Protein 6MD5 (pdb70)

Radius of gyration: 24.53 Å; Cα contacts (8 Å, |Δi|>4): 676; chains: 1; bounding box: 50×77×46 Å

Organism: Danio rerio (NCBI:txid7955)

Solvent-accessible surface area: 15491 Å² total; per-residue (Å²): 64,94,12,78,9,106,4,90,49,20,161,85,37,140,53,17,99,39,86,32,132,140,49,134,99,78,142,36,49,16,1,72,83,33,57,40,0,32,0,99,0,42,4,48,17,122,181,64,132,144,158,37,74,11,74,8,4,68,0,17,0,0,0,22,0,5,4,39,110,104,78,80,68,73,46,86,38,19,53,64,76,89,109,25,29,153,89,30,76,11,46,119,98,104,63,38,89,5,113,14,122,136,2,120,3,54,52,12,5,2,48,23,62,24,5,52,0,21,0,2,0,47,0,3,0,34,70,204,149,78,59,64,80,98,79,58,49,2,1,2,31,103,76,33,123,92,105,120,95,109,98,72,45,115,3,96,11,32,51,166,119,28,5,66,0,21,0,49,3,25,21,37,80,0,31,12,128,17,42,0,56,6,80,5,72,76,98,50,66,155,65,183,66,155,90,14,22,0,28,0,8,30,44,4,47,0,24,144,37,154,52,84,52,76,71,82,94,71,34,8,139,61,139,87,68,65,1,97,5,127,0,60,65,64,110,11,35,14,25,18,133,82,13,51,171,60,6,9,0,63,0,20,0,15,0,12,0,57,196,80,130,91,53,49,53,0,44,2,16,42,106,44,177

InterPro domains:
  IPR014752 Arrestin-like, C-terminal domain superfamily [G3DSA:2.60.40.640] (1-156)
  IPR014752 Arrestin-like, C-terminal domain superfamily [G3DSA:2.60.40.640] (157-327)
  IPR028934 Vacuolar protein sorting protein 26 related [PF03643] (8-283)
  IPR028934 Vacuolar protein sorting protein 26 related [PTHR12233] (1-301)

CATH classification: 2.60.40.640 (+1 more: 2.60.40.640)

Structure (mmCIF, N/CA/C/O backbone):
data_6MD5
#
_entry.id   6MD5
#
_cell.length_a   39.850
_cell.length_b   75.480
_cell.length_c   100.120
_cell.angle_alpha   90.00
_cell.angle_beta   90.00
_cell.angle_gamma   90.00
#
_symmetry.space_group_name_H-M   'P 21 21 21'
#
loop_
_entity.id
_entity.type
_entity.pdbx_description
1 polymer 'Vacuolar protein sorting-associated protein 26A'
2 water water
#
loop_
_atom_site.group_PDB
_atom_site.id
_atom_site.type_symbol
_atom_site.label_atom_id
_atom_site.label_alt_id
_atom_site.label_comp_id
_atom_site.label_asym_id
_atom_site.label_entity_id
_atom_site.label_seq_id
_atom_site.pdbx_PDB_ins_code
_atom_site.Cartn_x
_atom_site.Cartn_y
_atom_site.Cartn_z
_atom_site.occupancy
_atom_site.B_iso_or_equiv
_atom_site.auth_seq_id
_atom_site.auth_comp_id
_atom_site.auth_asym_id
_atom_site.auth_atom_id
_atom_site.pdbx_PDB_model_num
ATOM 1 N N . CYS A 1 4 ? 11.894 121.001 21.293 1.00 43.20 12 CYS A N 1
ATOM 2 C CA . CYS A 1 4 ? 11.233 120.159 22.292 1.00 45.08 12 CYS A CA 1
ATOM 3 C C . CYS A 1 4 ? 11.917 118.788 22.432 1.00 43.15 12 CYS A C 1
ATOM 4 O O . CYS A 1 4 ? 12.646 118.347 21.542 1.00 42.14 12 CYS A O 1
ATOM 11 N N . GLU A 1 5 ? 11.693 118.129 23.570 1.00 33.62 13 GLU A N 1
ATOM 12 C CA . GLU A 1 5 ? 12.289 116.836 23.881 1.00 25.53 13 GLU A CA 1
ATOM 13 C C . GLU A 1 5 ? 11.166 115.814 23.979 1.00 22.92 13 GLU A C 1
ATOM 14 O O . GLU A 1 5 ? 10.131 116.092 24.594 1.00 26.88 13 GLU A O 1
ATOM 26 N N . ILE A 1 6 ? 11.341 114.650 23.353 1.00 19.77 14 ILE A N 1
ATOM 27 C CA . ILE A 1 6 ? 10.313 113.603 23.343 1.00 20.47 14 ILE A CA 1
ATOM 28 C C . ILE A 1 6 ? 10.874 112.352 23.992 1.00 23.79 14 ILE A C 1
ATOM 29 O O . ILE A 1 6 ? 11.889 111.814 23.531 1.00 25.23 14 ILE A O 1
ATOM 45 N N . ASP A 1 7 ? 10.205 111.872 25.042 1.00 16.45 15 ASP A N 1
ATOM 46 C CA . ASP A 1 7 ? 10.615 110.652 25.7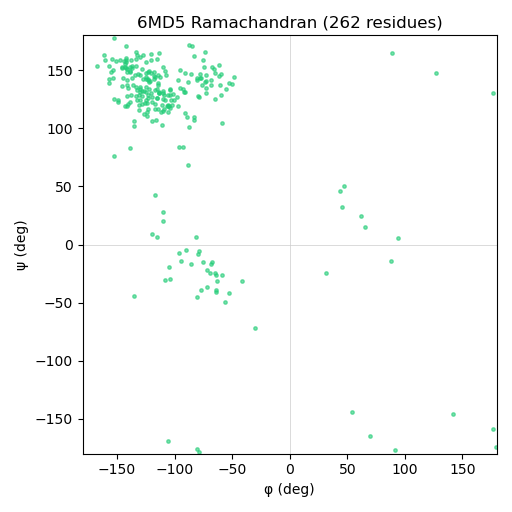32 1.00 16.06 15 ASP A CA 1
ATOM 47 C C . ASP A 1 7 ? 9.472 109.659 25.722 1.00 14.87 15 ASP A C 1
ATOM 48 O O . ASP A 1 7 ? 8.317 110.038 25.869 1.00 15.93 15 ASP A O 1
ATOM 57 N N . VAL A 1 8 ? 9.792 108.370 25.568 1.00 16.49 16 VAL A N 1
ATOM 58 C CA . VAL A 1 8 ? 8.794 107.304 25.553 1.00 13.59 16 VAL A CA 1
ATOM 59 C C . VAL A 1 8 ? 9.258 106.240 26.526 1.00 13.59 16 VAL A C 1
ATOM 60 O O . VAL A 1 8 ? 10.396 105.773 26.423 1.00 13.98 16 VAL A O 1
ATOM 73 N N . ILE A 1 9 ? 8.418 105.885 27.491 1.00 13.47 17 ILE A N 1
ATOM 74 C CA . ILE A 1 9 ? 8.791 104.887 28.493 1.00 13.82 17 ILE A CA 1
ATOM 75 C C . ILE A 1 9 ? 7.673 103.865 28.600 1.00 13.41 17 ILE A C 1
ATOM 76 O O . ILE A 1 9 ? 6.516 104.222 28.813 1.00 13.36 17 ILE A O 1
ATOM 92 N N . LEU A 1 10 ? 8.019 102.592 28.498 1.00 13.34 18 LEU A N 1
ATOM 93 C CA . LEU A 1 10 ? 7.027 101.538 28.680 1.00 13.75 18 LEU A CA 1
ATOM 94 C C . LEU A 1 10 ? 6.607 101.365 30.152 1.00 14.21 18 LEU A C 1
ATOM 95 O O . LEU A 1 10 ? 7.395 101.474 31.084 1.00 15.13 18 LEU A O 1
ATOM 111 N N . ASN A 1 11 ? 5.346 101.019 30.357 1.00 14.51 19 ASN A N 1
ATOM 112 C CA . ASN A 1 11 ? 4.847 100.870 31.714 1.00 15.83 19 ASN A CA 1
ATOM 113 C C . ASN A 1 11 ? 5.442 99.661 32.399 1.00 17.09 19 ASN A C 1
ATOM 114 O O . ASN A 1 11 ? 5.506 99.624 33.635 1.00 19.86 19 ASN A O 1
ATOM 125 N N . ASP A 1 12 ? 5.878 98.675 31.626 1.00 17.99 20 ASP A N 1
ATOM 126 C CA . ASP A 1 12 ? 6.467 97.467 32.184 1.00 20.41 20 ASP A CA 1
ATOM 127 C C . ASP A 1 12 ? 7.967 97.387 31.914 1.00 21.72 20 ASP A C 1
ATOM 128 O O . ASP A 1 12 ? 8.538 96.296 31.875 1.00 19.97 20 ASP A O 1
ATOM 137 N N . ALA A 1 13 ? 8.618 98.547 31.773 1.00 23.27 21 ALA A N 1
ATOM 138 C CA . ALA A 1 13 ? 10.060 98.588 31.540 1.00 24.73 21 ALA A CA 1
ATOM 139 C C . ALA A 1 13 ? 10.835 97.772 32.586 1.00 26.89 21 ALA A C 1
ATOM 140 O O . ALA A 1 13 ? 11.768 97.036 32.245 1.00 29.41 21 ALA A O 1
ATOM 147 N N . GLU A 1 14 ? 10.452 97.868 33.862 1.00 24.31 22 GLU A N 1
ATOM 148 C CA . GLU A 1 14 ? 11.206 97.185 34.912 1.00 23.04 22 GLU A CA 1
ATOM 149 C C . GLU A 1 14 ? 11.204 95.675 34.770 1.00 30.88 22 GLU A C 1
ATOM 150 O O . GLU A 1 14 ? 12.152 95.016 35.216 1.00 32.12 22 GLU A O 1
ATOM 162 N N . SER A 1 15 ? 10.129 95.105 34.234 1.00 24.81 23 SER A N 1
ATOM 163 C CA . SER A 1 15 ? 9.948 93.668 34.221 1.00 27.57 23 SER A CA 1
ATOM 164 C C . SER A 1 15 ? 10.181 93.035 32.853 1.00 24.02 23 SER A C 1
ATOM 165 O O . SER A 1 15 ? 10.415 91.825 32.775 1.00 27.60 23 SER A O 1
ATOM 173 N N . ARG A 1 16 ? 10.130 93.807 31.779 1.00 20.66 24 ARG A N 1
ATOM 174 C CA . ARG A 1 16 ? 10.196 93.252 30.436 1.00 19.09 24 ARG A CA 1
ATOM 175 C C . ARG A 1 16 ? 11.633 92.946 30.045 1.00 21.06 24 ARG A C 1
ATOM 176 O O . ARG A 1 16 ? 12.550 93.711 30.348 1.00 21.61 24 ARG A O 1
ATOM 197 N N . LYS A 1 17 ? 11.811 91.837 29.336 1.00 21.27 25 LYS A N 1
ATOM 198 C CA . LYS A 1 17 ? 13.140 91.433 28.902 1.00 26.07 25 LYS A CA 1
ATOM 199 C C . LYS A 1 17 ? 13.594 92.296 27.731 1.00 20.23 25 LYS A C 1
ATOM 200 O O . LYS A 1 17 ? 12.795 92.942 27.062 1.00 20.44 25 LYS A O 1
ATOM 219 N N . THR A 1 18 ? 14.906 92.339 27.524 1.00 22.31 26 THR A N 1
ATOM 220 C CA . THR A 1 18 ? 15.495 92.995 26.368 1.00 21.97 26 THR A CA 1
ATOM 221 C C . THR A 1 18 ? 16.166 91.960 25.470 1.00 27.24 26 THR A C 1
ATOM 222 O O . THR A 1 18 ? 16.412 90.808 25.853 1.00 28.83 26 THR A O 1
ATOM 233 N N . ALA A 1 19 ? 16.455 92.408 24.257 1.00 23.71 27 ALA A N 1
ATOM 234 C CA . ALA A 1 19 ? 17.218 91.672 23.275 1.00 22.70 27 ALA A CA 1
ATOM 235 C C . ALA A 1 19 ? 18.091 92.687 22.560 1.00 24.67 27 ALA A C 1
ATOM 236 O O . ALA A 1 19 ? 17.934 93.897 22.742 1.00 26.37 27 ALA A O 1
ATOM 243 N N . GLU A 1 20 ? 19.008 92.194 21.736 1.00 29.14 28 GLU A N 1
ATOM 244 C CA . GLU A 1 20 ? 19.955 93.039 21.023 1.00 36.64 28 GLU A CA 1
ATOM 245 C C . GLU A 1 20 ? 19.673 93.008 19.526 1.00 40.32 28 GLU A C 1
ATOM 246 O O . GLU A 1 20 ? 19.263 91.973 18.989 1.00 37.71 28 GLU A O 1
ATOM 258 N N . LEU A 1 21 ? 19.869 94.158 18.870 1.00 35.45 29 LEU A N 1
ATOM 259 C CA . LEU A 1 21 ? 19.748 94.288 17.418 1.00 41.55 29 LEU A CA 1
ATOM 260 C C . LEU A 1 21 ? 20.830 95.227 16.907 1.00 44.62 29 LEU A C 1
ATOM 261 O O . LEU A 1 21 ? 21.254 96.145 17.614 1.00 44.68 29 LEU A O 1
ATOM 277 N N . LYS A 1 22 ? 21.252 95.017 15.658 1.00 51.66 30 LYS A N 1
ATOM 278 C CA . LYS A 1 22 ? 22.320 95.821 15.074 1.00 52.89 30 LYS A CA 1
ATOM 279 C C . LYS A 1 22 ? 21.788 97.076 14.394 1.00 53.48 30 LYS A C 1
ATOM 280 O O . LYS A 1 22 ? 20.740 97.063 13.741 1.00 51.84 30 LYS A O 1
ATOM 299 N N . THR A 1 23 ? 22.516 98.170 14.572 1.00 44.49 31 THR A N 1
ATOM 300 C CA . THR A 1 23 ? 22.120 99.444 13.999 1.00 53.79 31 THR A CA 1
ATOM 301 C C . THR A 1 23 ? 22.493 99.478 12.518 1.00 58.35 31 THR A C 1
ATOM 302 O O . THR A 1 23 ? 23.016 98.510 11.955 1.00 53.86 31 THR A O 1
ATOM 313 N N . GLU A 1 24 ? 22.214 100.618 11.878 1.00 92.23 32 GLU A N 1
ATOM 314 C CA . GLU A 1 24 ? 22.671 100.842 10.508 1.00 96.99 32 GLU A CA 1
ATOM 315 C C . GLU A 1 24 ? 24.193 100.890 10.428 1.00 95.93 32 GLU A C 1
ATOM 316 O O . GLU A 1 24 ? 24.773 100.590 9.377 1.00 95.78 32 GLU A O 1
ATOM 328 N N . GLU A 1 25 ? 24.852 101.257 11.524 1.00 86.60 33 GLU A N 1
ATOM 329 C CA . GLU A 1 25 ? 26.300 101.400 11.568 1.00 85.89 33 GLU A CA 1
ATOM 330 C C . GLU A 1 25 ? 27.015 100.113 11.961 1.00 74.84 33 GLU A C 1
ATOM 331 O O . GLU A 1 25 ? 28.250 100.075 11.942 1.00 68.12 33 GLU A O 1
ATOM 343 N N . GLY A 1 26 ? 26.278 99.063 12.312 1.00 79.50 34 GLY A N 1
ATOM 344 C CA . GLY A 1 26 ? 26.879 97.826 12.756 1.00 78.21 34 GLY A CA 1
ATOM 345 C C . GLY A 1 26 ? 27.039 97.691 14.255 1.00 74.69 34 GLY A C 1
ATOM 346 O O . GLY A 1 26 ? 27.631 96.702 14.706 1.00 73.85 34 GLY A O 1
ATOM 350 N N . LYS A 1 27 ? 26.529 98.638 15.044 1.00 59.26 35 LYS A N 1
ATOM 351 C CA . LYS A 1 27 ? 26.633 98.533 16.492 1.00 58.79 35 LYS A CA 1
ATOM 352 C C . LYS A 1 27 ? 25.511 97.644 17.021 1.00 52.73 35 LYS A C 1
ATOM 353 O O . LYS A 1 27 ? 24.509 97.401 16.347 1.00 50.89 35 LYS A O 1
ATOM 372 N N . LEU A 1 28 ? 25.683 97.165 18.246 1.00 47.53 36 LEU A N 1
ATOM 373 C CA . LEU A 1 28 ? 24.670 96.356 18.905 1.00 50.05 36 LEU A CA 1
ATOM 374 C C . LEU A 1 28 ? 23.958 97.223 19.937 1.00 44.98 36 LEU A C 1
ATOM 375 O O . LEU A 1 28 ? 24.604 97.973 20.678 1.00 43.50 36 LEU A O 1
ATOM 391 N N . GLU A 1 29 ? 22.627 97.158 19.946 1.00 42.46 37 GLU A N 1
ATOM 392 C CA . GLU A 1 29 ? 21.810 97.933 20.866 1.00 44.02 37 GLU A CA 1
ATOM 393 C C . GLU A 1 29 ? 20.803 97.024 21.553 1.00 35.74 37 GLU A C 1
ATOM 394 O O . GLU A 1 29 ? 20.293 96.072 20.954 1.00 38.83 37 GLU A O 1
ATOM 406 N N . LYS A 1 30 ? 20.510 97.351 22.813 1.00 28.76 38 LYS A N 1
ATOM 407 C CA . LYS A 1 30 ? 19.484 96.674 23.599 1.00 31.48 38 LYS A CA 1
ATOM 408 C C . LYS A 1 30 ? 18.142 97.376 23.434 1.00 23.04 38 LYS A C 1
ATOM 409 O O . LYS A 1 30 ? 18.044 98.597 23.611 1.00 22.10 38 LYS A O 1
ATOM 428 N N . HIS A 1 31 ? 17.105 96.595 23.152 1.00 19.92 39 HIS A N 1
ATOM 429 C CA . HIS A 1 31 ? 15.748 97.110 23.080 1.00 17.17 39 HIS A CA 1
ATOM 430 C C . HIS A 1 31 ? 14.817 96.135 23.758 1.00 16.99 39 HIS A C 1
ATOM 431 O O . HIS A 1 31 ? 15.112 94.945 23.872 1.00 20.11 39 HIS A O 1
ATOM 445 N N . TYR A 1 32 ? 13.666 96.647 24.155 1.00 15.48 40 TYR A N 1
ATOM 446 C CA . TYR A 1 32 ? 12.681 95.806 24.812 1.00 15.87 40 TYR A CA 1
ATOM 447 C C . TYR A 1 32 ? 12.106 94.785 23.848 1.00 16.16 40 TYR A C 1
ATOM 448 O O . TYR A 1 32 ? 11.885 95.066 22.672 1.00 18.15 40 TYR A O 1
ATOM 466 N N . LEU A 1 33 ? 11.888 93.592 24.372 1.00 14.62 41 LEU A N 1
ATOM 467 C CA . LEU A 1 33 ? 11.518 92.412 23.605 1.00 17.19 41 LEU A CA 1
ATOM 468 C C . LEU A 1 33 ? 10.036 92.123 23.796 1.00 17.02 41 LEU A C 1
ATOM 469 O O . LEU A 1 33 ? 9.563 92.019 24.934 1.00 18.78 41 LEU A O 1
ATOM 485 N N . PHE A 1 34 ? 9.326 91.963 22.687 1.00 16.10 42 PHE A N 1
ATOM 486 C CA . PHE A 1 34 ? 7.904 91.674 22.657 1.00 13.94 42 PHE A CA 1
ATOM 487 C C . PHE A 1 34 ? 7.646 90.408 21.848 1.00 15.33 42 PHE A C 1
ATOM 488 O O . PHE A 1 34 ? 8.455 90.010 21.014 1.00 13.64 42 PHE A O 1
ATOM 505 N N . TYR A 1 35 ? 6.504 89.788 22.137 1.00 15.69 43 TYR A N 1
ATOM 506 C CA . TYR A 1 35 ? 5.968 88.675 21.373 1.00 16.66 43 TYR A CA 1
ATOM 507 C C . TYR A 1 35 ? 4.597 89.032 20.826 1.00 16.02 43 TYR A C 1
ATOM 508 O O . TYR A 1 35 ? 3.908 89.946 21.310 1.00 16.47 43 TYR A O 1
ATOM 526 N N . ASP A 1 36 ? 4.221 88.304 19.780 1.00 14.70 44 ASP A N 1
ATOM 527 C CA . ASP A 1 36 ? 2.893 88.435 19.206 1.00 16.14 44 ASP A CA 1
ATOM 528 C C . ASP A 1 36 ? 1.840 88.345 20.314 1.00 16.69 44 ASP A C 1
ATOM 529 O O . ASP A 1 36 ? 1.941 87.516 21.228 1.00 16.38 44 ASP A O 1
ATOM 538 N N . GLY A 1 37 ? 0.839 89.204 20.233 1.00 16.56 45 GLY A N 1
ATOM 539 C CA . GLY A 1 37 ? -0.250 89.214 21.198 1.00 17.63 45 GLY A CA 1
ATOM 540 C C . GLY A 1 37 ? -0.048 90.049 22.441 1.00 14.63 45 GLY A C 1
ATOM 541 O O . GLY A 1 37 ? -1.026 90.300 23.146 1.00 16.15 45 GLY A O 1
ATOM 545 N N . GLU A 1 38 ? 1.161 90.488 22.752 1.00 14.71 46 GLU A N 1
ATOM 546 C CA . GLU A 1 38 ? 1.363 91.288 23.955 1.00 15.56 46 GLU A CA 1
ATOM 547 C C . GLU A 1 38 ? 0.902 92.729 23.781 1.00 15.52 46 GLU A C 1
ATOM 548 O O . GLU A 1 38 ? 1.083 93.339 22.724 1.00 15.74 46 GLU A O 1
ATOM 560 N N . SER A 1 39 ? 0.334 93.281 24.853 1.00 15.82 47 SER A N 1
ATOM 561 C CA . SER A 1 39 ? -0.046 94.684 24.856 1.00 15.76 47 SER A CA 1
ATOM 562 C C . SER A 1 39 ? 1.191 95.562 24.987 1.00 17.73 47 SER A C 1
ATOM 563 O O . SER A 1 39 ? 2.202 95.159 25.570 1.00 17.87 47 SER A O 1
ATOM 571 N N . VAL A 1 40 ? 1.092 96.779 24.452 1.00 14.86 48 VAL A N 1
ATOM 572 C CA . VAL A 1 40 ? 2.189 97.754 24.437 1.00 13.15 48 VAL A CA 1
ATOM 573 C C . VAL A 1 40 ? 1.634 99.037 25.045 1.00 15.78 48 VAL A C 1
ATOM 574 O O . VAL A 1 40 ? 0.782 99.703 24.433 1.00 14.05 48 VAL A O 1
ATOM 587 N N . SER A 1 41 ? 2.119 99.403 26.226 1.00 13.33 49 SER A N 1
ATOM 588 C CA . SER A 1 41 ? 1.566 100.544 26.946 1.00 12.71 49 SER A CA 1
ATOM 589 C C . SER A 1 41 ? 2.681 101.314 27.634 1.00 15.75 49 SER A C 1
ATOM 590 O O . SER A 1 41 ? 3.728 100.758 27.992 1.00 14.77 49 SER A O 1
ATOM 598 N N . GLY A 1 42 ? 2.439 102.604 27.809 1.00 15.04 50 GLY A N 1
ATOM 599 C CA . GLY A 1 42 ? 3.437 103.449 28.423 1.00 16.74 50 GLY A CA 1
ATOM 600 C C . GLY A 1 42 ? 3.015 104.897 28.462 1.00 19.70 50 GLY A C 1
ATOM 601 O O . GLY A 1 42 ? 1.824 105.233 28.410 1.00 15.12 50 GLY A O 1
ATOM 605 N N . LYS A 1 43 ? 4.032 105.747 28.590 1.00 12.57 51 LYS A N 1
ATOM 606 C CA . LYS A 1 43 ? 3.876 107.191 28.659 1.00 14.25 51 LYS A CA 1
ATOM 607 C C . LYS A 1 43 ? 4.759 107.864 27.625 1.00 16.18 51 LYS A C 1
ATOM 608 O O . LYS A 1 43 ? 5.859 107.388 27.320 1.00 16.77 51 LYS A O 1
ATOM 627 N N . VAL A 1 44 ? 4.227 108.933 27.040 1.00 14.01 52 VAL A N 1
ATOM 628 C CA . VAL A 1 44 ? 4.971 109.849 26.184 1.00 12.75 52 VAL A CA 1
ATOM 629 C C . VAL A 1 44 ? 5.115 111.167 26.926 1.00 16.44 52 VAL A C 1
ATOM 630 O O . VAL A 1 44 ? 4.126 111.708 27.436 1.00 16.27 52 VAL A O 1
ATOM 643 N N . ASN A 1 45 ? 6.320 111.709 26.955 1.00 12.67 53 ASN A N 1
ATOM 644 C CA . ASN A 1 45 ? 6.504 113.043 27.499 1.00 14.16 53 ASN A CA 1
ATOM 645 C C . ASN A 1 45 ? 7.011 113.960 26.411 1.00 16.17 53 ASN A C 1
ATOM 646 O O . ASN A 1 45 ? 7.966 113.623 25.711 1.00 15.52 53 ASN A O 1
ATOM 657 N N . ILE A 1 46 ? 6.393 115.140 26.311 1.00 17.25 54 ILE A N 1
ATOM 658 C CA . ILE A 1 46 ? 6.809 116.173 25.379 1.00 17.22 54 ILE A CA 1
ATOM 659 C C . ILE A 1 46 ? 7.099 117.424 26.187 1.00 18.21 54 ILE A C 1
ATOM 660 O O . ILE A 1 46 ? 6.207 117.989 26.848 1.00 17.46 54 ILE A O 1
ATOM 676 N N . ASN A 1 47 ? 8.342 117.847 26.153 1.00 19.45 55 ASN A N 1
ATOM 677 C CA . ASN A 1 47 ? 8.749 119.046 26.860 1.00 24.15 55 ASN A CA 1
ATOM 678 C C . ASN A 1 47 ? 9.043 120.082 25.802 1.00 25.79 55 ASN A C 1
ATOM 679 O O . ASN A 1 47 ? 9.873 119.840 24.917 1.00 21.43 55 ASN A O 1
ATOM 690 N N . VAL A 1 48 ? 8.392 121.236 25.910 1.00 20.38 56 VAL A N 1
ATOM 691 C CA . VAL A 1 48 ? 8.551 122.293 24.935 1.00 23.97 56 VAL A CA 1
ATOM 692 C C . VAL A 1 48 ? 9.322 123.400 25.634 1.00 29.05 56 VAL A C 1
ATOM 693 O O . VAL A 1 48 ? 8.833 123.984 26.607 1.00 27.69 56 VAL A O 1
ATOM 706 N N . LYS A 1 49 ? 10.541 123.670 25.175 1.00 30.91 57 LYS A N 1
ATOM 707 C CA . LYS A 1 49 ? 11.309 124.758 25.764 1.00 45.55 57 LYS A CA 1
ATOM 708 C C . LYS A 1 49 ? 10.573 126.078 25.565 1.00 44.91 57 LYS A C 1
ATOM 709 O O . LYS A 1 49 ? 9.916 126.291 24.546 1.00 40.00 57 LYS A O 1
ATOM 728 N N . GLN A 1 50 ? 10.680 126.968 26.544 1.00 41.56 58 GLN A N 1
ATOM 729 C CA . GLN A 1 50 ? 10.039 128.268 26.429 1.00 45.70 58 GLN A CA 1
ATOM 730 C C . GLN A 1 50 ? 10.797 129.119 25.428 1.00 43.96 58 GLN A C 1
ATOM 731 O O . GLN A 1 50 ? 12.024 129.173 25.450 1.00 41.41 58 GLN A O 1
ATOM 745 N N . THR A 1 51 ? 10.074 129.779 24.540 1.00 57.83 59 THR A N 1
ATOM 746 C CA . THR A 1 51 ? 10.724 130.577 23.516 1.00 55.90 59 THR A CA 1
ATOM 747 C C . THR A 1 51 ? 10.041 131.931 23.425 1.00 47.97 59 THR A C 1
ATOM 748 O O . THR A 1 51 ? 8.905 132.119 23.869 1.00 40.16 59 THR A O 1
ATOM 759 N N . SER A 1 52 ? 10.766 132.893 22.864 1.00 54.97 60 SER A N 1
ATOM 760 C CA . SER A 1 52 ? 10.191 134.215 22.690 1.00 52.70 60 SER A CA 1
ATOM 761 C C . SER A 1 52 ? 9.057 134.201 21.680 1.00 49.28 60 SER A C 1
ATOM 762 O O . SER A 1 52 ? 8.279 135.157 21.625 1.00 52.74 60 SER A O 1
ATOM 770 N N . LYS A 1 53 ? 8.937 133.140 20.888 1.00 40.76 61 LYS A N 1
ATOM 771 C CA . LYS A 1 53 ? 7.955 133.084 19.822 1.00 44.08 61 LYS A CA 1
ATOM 772 C C . LYS A 1 53 ? 6.940 132.000 20.131 1.00 36.89 61 LYS A C 1
ATOM 773 O O . LYS A 1 53 ? 7.264 130.988 20.738 1.00 36.64 61 LYS A O 1
ATOM 792 N N . ARG A 1 54 ? 5.705 132.232 19.740 1.00 33.61 62 ARG A N 1
ATOM 793 C CA . ARG A 1 54 ? 4.683 131.220 19.898 1.00 27.86 62 ARG A CA 1
ATOM 794 C C . ARG A 1 54 ? 4.834 130.127 18.837 1.00 27.49 62 ARG A C 1
ATOM 795 O O . ARG A 1 54 ? 5.109 130.411 17.667 1.00 32.03 62 ARG A O 1
ATOM 816 N N . LEU A 1 55 ? 4.689 128.881 19.271 1.00 24.58 63 LEU A N 1
ATOM 817 C CA . LEU A 1 55 ? 4.843 127.697 18.428 1.00 23.94 63 LEU A CA 1
ATOM 818 C C . LEU A 1 55 ? 3.514 126.973 18.293 1.00 24.18 63 LEU A C 1
ATOM 819 O O . LEU A 1 55 ? 2.798 126.803 19.279 1.00 25.21 63 LEU A O 1
ATOM 835 N N . GLU A 1 56 ? 3.209 126.504 17.077 1.00 23.12 64 GLU A N 1
ATOM 836 C CA . GLU A 1 56 ? 1.954 125.827 16.779 1.00 21.74 64 GLU A CA 1
ATOM 837 C C . GLU A 1 56 ? 2.193 124.414 16.272 1.00 21.65 64 GLU A C 1
ATOM 838 O O . GLU A 1 56 ? 3.189 124.140 15.597 1.00 22.76 64 GLU A O 1
ATOM 850 N N . HIS A 1 57 ? 1.267 123.507 16.593 1.00 19.47 65 HIS A N 1
ATOM 851 C CA . HIS A 1 57 ? 1.226 122.201 15.955 1.00 18.42 65 HIS A CA 1
ATOM 852 C C . HIS A 1 57 ? -0.196 121.931 15.471 1.00 20.99 65 HIS A C 1
ATOM 853 O O . HIS A 1 57 ? -1.149 122.612 15.867 1.00 20.56 65 HIS A O 1
ATOM 867 N N . GLN A 1 58 ? -0.323 120.974 14.539 1.00 20.55 66 GLN A N 1
ATOM 868 C CA . GLN A 1 58 ? -1.621 120.563 14.024 1.00 21.19 66 GLN A CA 1
ATOM 869 C C . GLN A 1 58 ? -1.895 119.108 14.357 1.00 19.32 66 GLN A C 1
ATOM 870 O O . GLN A 1 58 ? -2.439 118.344 13.544 1.00 21.42 66 GLN A O 1
ATOM 884 N N . GLY A 1 59 ? -1.571 118.729 15.578 1.00 19.80 67 GLY A N 1
ATOM 885 C CA . GLY A 1 59 ? -1.871 117.398 16.066 1.00 23.72 67 GLY A CA 1
ATOM 886 C C . GLY A 1 59 ? -0.650 116.698 16.623 1.00 17.46 67 GLY A C 1
ATOM 887 O O . GLY A 1 59 ? 0.480 116.898 16.160 1.00 16.87 67 GLY A O 1
ATOM 891 N N . ILE A 1 60 ? -0.876 115.867 17.622 1.00 15.74 68 ILE A N 1
ATOM 892 C CA . ILE A 1 60 ? 0.115 114.954 18.179 1.00 14.62 68 ILE A CA 1
ATOM 893 C C . ILE A 1 60 ? -0.502 113.563 18.253 1.00 16.97 68 ILE A C 1
ATOM 894 O O . ILE A 1 60 ? -1.634 113.407 18.728 1.00 16.40 68 ILE A O 1
ATOM 910 N N . ARG A 1 61 ? 0.249 112.555 17.801 1.00 16.92 69 ARG A N 1
ATOM 911 C CA . ARG A 1 61 ? -0.190 111.160 17.855 1.00 15.18 69 ARG A CA 1
ATOM 912 C C . ARG A 1 61 ? 0.982 110.248 18.179 1.00 12.76 69 ARG A C 1
ATOM 913 O O . ARG A 1 61 ? 2.148 110.623 18.056 1.00 12.75 69 ARG A O 1
ATOM 934 N N . ILE A 1 62 ? 0.662 109.039 18.640 1.00 10.85 70 ILE A N 1
ATOM 935 C CA . ILE A 1 62 ? 1.639 107.963 18.711 1.00 11.10 70 ILE A CA 1
ATOM 936 C C . ILE A 1 62 ? 1.095 106.790 17.909 1.00 12.88 70 ILE A C 1
ATOM 937 O O . ILE A 1 62 ? -0.114 106.518 17.921 1.00 14.22 70 ILE A O 1
ATOM 953 N N . GLU A 1 63 ? 1.995 106.109 17.187 1.00 11.52 71 GLU A N 1
ATOM 954 C CA . GLU A 1 63 ? 1.646 104.940 16.404 1.00 12.14 71 GLU A CA 1
ATOM 955 C C . GLU A 1 63 ? 2.515 103.759 16.794 1.00 10.17 71 GLU A C 1
ATOM 956 O O . GLU A 1 63 ? 3.701 103.911 17.094 1.00 13.99 71 GLU A O 1
ATOM 968 N N . PHE A 1 64 ? 1.916 102.579 16.767 1.00 12.20 72 PHE A N 1
ATOM 969 C CA . PHE A 1 64 ? 2.659 101.318 16.793 1.00 10.35 72 PHE A CA 1
ATOM 970 C C . PHE A 1 64 ? 2.803 100.818 15.356 1.00 9.00 72 PHE A C 1
ATOM 971 O O . PHE A 1 64 ? 1.795 100.616 14.671 1.00 11.46 72 PHE A O 1
ATOM 988 N N . VAL A 1 65 ? 4.041 100.676 14.891 1.00 9.44 73 VAL A N 1
ATOM 989 C CA . VAL A 1 65 ? 4.338 100.395 13.497 1.00 10.26 73 VAL A CA 1
ATOM 990 C C . VAL A 1 65 ? 5.132 99.115 13.400 1.00 10.71 73 VAL A C 1
ATOM 991 O O . VAL A 1 65 ? 6.080 98.911 14.163 1.00 10.68 73 VAL A O 1
ATOM 1004 N N . GLY A 1 66 ? 4.728 98.247 12.475 1.00 11.85 74 GLY A N 1
ATOM 1005 C CA . GLY A 1 66 ? 5.544 97.124 12.054 1.00 11.90 74 GLY A CA 1
ATOM 1006 C C . GLY A 1 66 ? 5.673 97.221 10.550 1.00 11.78 74 GLY A C 1
ATOM 1007 O O . GLY A 1 66 ? 4.655 97.255 9.857 1.00 12.51 74 GLY A O 1
ATOM 1011 N N . GLN A 1 67 ? 6.906 97.303 10.055 1.00 12.07 75 GLN A N 1
ATOM 1012 C CA . GLN A 1 67 ? 7.109 97.501 8.624 1.00 14.08 75 GLN A CA 1
ATOM 1013 C C . GLN A 1 67 ? 8.371 96.806 8.141 1.00 11.67 75 GLN A C 1
ATOM 1014 O O . GLN A 1 67 ? 9.292 96.497 8.913 1.00 12.42 75 GLN A O 1
ATOM 1028 N N . ILE A 1 68 ? 8.382 96.569 6.835 1.00 13.04 76 ILE A N 1
ATOM 1029 C CA . ILE A 1 68 ? 9.499 95.984 6.107 1.00 12.54 76 ILE A CA 1
ATOM 1030 C C . ILE A 1 68 ? 10.054 97.091 5.232 1.00 12.00 76 ILE A C 1
ATOM 1031 O O . ILE A 1 68 ? 9.339 97.656 4.386 1.00 14.65 76 ILE A O 1
ATOM 1047 N N . GLU A 1 69 ? 11.329 97.413 5.443 1.00 12.55 77 GLU A N 1
ATOM 1048 C CA . GLU A 1 69 ? 12.025 98.422 4.670 1.00 15.30 77 GLU A CA 1
ATOM 1049 C C . GLU A 1 69 ? 12.936 97.719 3.678 1.00 15.49 77 GLU A C 1
ATOM 1050 O O . GLU A 1 69 ? 13.844 96.981 4.085 1.00 17.41 77 GLU A O 1
ATOM 1062 N N . LEU A 1 70 ? 12.692 97.923 2.390 1.00 15.19 78 LEU A N 1
ATOM 1063 C CA . LEU A 1 70 ? 13.439 97.219 1.356 1.00 19.58 78 LEU A CA 1
ATOM 1064 C C . LEU A 1 70 ? 14.470 98.133 0.701 1.00 25.96 78 LEU A C 1
ATOM 1065 O O . LEU A 1 70 ? 14.168 99.283 0.368 1.00 21.88 78 LEU A O 1
ATOM 1081 N N . PHE A 1 71 ? 15.696 97.607 0.571 1.00 29.62 79 PHE A N 1
ATOM 1082 C CA . PHE A 1 71 ? 16.804 98.111 -0.244 1.00 28.72 79 PHE A CA 1
ATOM 1083 C C . PHE A 1 71 ? 17.673 99.112 0.508 1.00 32.19 79 PHE A C 1
ATOM 1084 O O . PHE A 1 71 ? 17.310 99.586 1.590 1.00 27.68 79 PHE A O 1
ATOM 1101 N N . SER A 1 72 ? 18.868 99.385 -0.038 1.00 41.09 80 SER A N 1
ATOM 1102 C CA . SER A 1 72 ? 19.780 100.315 0.623 1.00 50.93 80 SER A CA 1
ATOM 1103 C C . SER A 1 72 ? 19.183 101.713 0.668 1.00 49.60 80 SER A C 1
ATOM 1104 O O . SER A 1 72 ? 19.313 102.424 1.673 1.00 43.79 80 SER A O 1
ATOM 1112 N N . ASP A 1 73 ? 18.513 102.118 -0.408 1.00 50.35 81 ASP A N 1
ATOM 1113 C CA . ASP A 1 73 ? 17.864 103.420 -0.470 1.00 46.46 81 ASP A CA 1
ATOM 1114 C C . ASP A 1 73 ? 16.504 103.434 0.209 1.00 40.87 81 ASP A C 1
ATOM 1115 O O . ASP A 1 73 ? 15.803 104.446 0.118 1.00 43.10 81 ASP A O 1
ATOM 1124 N N . LYS A 1 74 ? 16.111 102.355 0.877 1.00 41.87 82 LYS A N 1
ATOM 1125 C CA . LYS A 1 74 ? 14.799 102.291 1.512 1.00 44.62 82 LYS A CA 1
ATOM 1126 C C . LYS A 1 74 ? 13.732 102.849 0.577 1.00 37.32 82 LYS A C 1
ATOM 1127 O O . LYS A 1 74 ? 12.893 103.660 0.968 1.00 38.66 82 LYS A O 1
ATOM 1146 N N . SER A 1 75 ? 13.785 102.430 -0.682 1.00 29.99 83 SER A N 1
ATOM 1147 C CA . SER A 1 75 ? 12.855 102.939 -1.680 1.00 31.73 83 SER A CA 1
ATOM 1148 C C . SER A 1 75 ? 11.489 102.260 -1.611 1.00 27.17 83 SER A C 1
ATOM 1149 O O . SER A 1 75 ? 10.553 102.710 -2.276 1.00 27.09 83 SER A O 1
ATOM 1157 N N . ASN A 1 76 ? 11.341 101.213 -0.813 1.00 19.66 84 ASN A N 1
ATOM 1158 C CA . ASN A 1 76 ? 10.048 100.573 -0.655 1.00 17.44 84 ASN A CA 1
ATOM 1159 C C . ASN A 1 76 ? 9.833 100.243 0.815 1.00 16.98 84 ASN A C 1
ATOM 1160 O O . ASN A 1 76 ? 10.688 99.638 1.469 1.00 17.30 84 ASN A O 1
ATOM 1171 N N . THR A 1 77 ? 8.689 100.652 1.345 1.00 14.58 85 THR A N 1
ATOM 1172 C CA . THR A 1 77 ? 8.331 100.366 2.719 1.00 13.21 85 THR A CA 1
ATOM 1173 C C . THR A 1 77 ? 6.983 99.663 2.753 1.00 17.38 85 THR A C 1
ATOM 1174 O O . THR A 1 77 ? 6.033 100.118 2.115 1.00 17.71 85 THR A O 1
ATOM 1185 N N . HIS A 1 78 ? 6.905 98.563 3.489 1.00 14.84 86 HIS A N 1
ATOM 1186 C CA . HIS A 1 78 ? 5.686 97.759 3.559 1.00 14.07 86 HIS A CA 1
ATOM 1187 C C . HIS A 1 78 ? 5.241 97.746 5.012 1.00 10.63 86 HIS A C 1
ATOM 1188 O O . HIS A 1 78 ? 5.860 97.071 5.828 1.00 11.76 86 HIS A O 1
ATOM 1202 N N . GLU A 1 79 ? 4.177 98.492 5.331 1.00 12.19 87 GLU A N 1
ATOM 1203 C CA . GLU A 1 79 ? 3.666 98.565 6.695 1.00 10.23 87 GLU A CA 1
ATOM 1204 C C . GLU A 1 79 ? 2.610 97.466 6.853 1.00 18.07 87 GLU A C 1
ATOM 1205 O O . GLU A 1 79 ? 1.553 97.522 6.210 1.00 21.40 87 GLU A O 1
ATOM 1217 N N . PHE A 1 80 ? 2.900 96.463 7.690 1.00 12.87 88 PHE A N 1
ATOM 1218 C CA . PHE A 1 80 ? 1.978 95.346 7.890 1.00 13.48 88 PHE A CA 1
ATOM 1219 C C . PHE A 1 80 ? 1.170 95.445 9.184 1.00 13.95 88 PHE A C 1
ATOM 1220 O O . PHE A 1 80 ? 0.149 94.765 9.300 1.00 15.74 88 PHE A O 1
ATOM 1237 N N A VAL A 1 81 ? 1.591 96.266 10.141 0.54 11.21 89 VAL A N 1
ATOM 1238 N N B VAL A 1 81 ? 1.560 96.291 10.118 0.46 11.65 89 VAL A N 1
ATOM 1239 C CA A VAL A 1 81 ? 0.758 96.646 11.287 0.54 15.30 89 VAL A CA 1
ATOM 1240 C CA B VAL A 1 81 ? 0.695 96.639 11.241 0.46 15.16 89 VAL A CA 1
ATOM 1241 C C A VAL A 1 81 ? 0.900 98.145 11.482 0.54 12.66 89 VAL A C 1
ATOM 1242 C C B VAL A 1 81 ? 0.888 98.117 11.524 0.46 12.81 89 VAL A C 1
ATOM 1243 O O A VAL A 1 81 ? 2.003 98.691 11.378 0.54 12.78 89 VAL A O 1
ATOM 1244 O O B VAL A 1 81 ? 2.012 98.625 11.486 0.46 12.80 89 VAL A O 1
ATOM 1269 N N . ASN A 1 82 ? -0.221 98.814 11.744 1.00 15.74 90 ASN A N 1
ATOM 1270 C CA . ASN A 1 82 ? -0.187 100.221 12.115 1.00 15.97 90 ASN A CA 1
ATOM 1271 C C . ASN A 1 82 ? -1.386 100.498 12.993 1.00 16.22 90 ASN A C 1
ATOM 1272 O O . ASN A 1 82 ? -2.522 100.339 12.540 1.00 19.95 90 ASN A O 1
ATOM 1284 N N . LEU A 1 83 ? -1.125 100.907 14.222 1.00 11.65 91 LEU A N 1
ATOM 1285 C CA . LEU A 1 83 ? -2.141 101.295 15.193 1.00 12.42 91 LEU A CA 1
ATOM 1286 C C . LEU A 1 83 ? -1.874 102.736 15.614 1.00 15.22 91 LEU A C 1
ATOM 1287 O O . LEU A 1 83 ? -0.727 103.117 15.804 1.00 15.29 91 LEU A O 1
ATOM 1303 N N A VAL A 1 84 ? -2.936 103.537 15.752 0.58 16.91 92 VAL A N 1
ATOM 1304 N N B VAL A 1 84 ? -2.938 103.528 15.759 0.42 16.53 92 VAL A N 1
ATOM 1305 C CA A VAL A 1 84 ? -2.813 104.972 16.019 0.58 15.50 92 VAL A CA 1
ATOM 1306 C CA B VAL A 1 84 ? -2.828 104.966 16.002 0.42 16.27 92 VAL A CA 1
ATOM 1307 C C A VAL A 1 84 ? -3.590 105.325 17.273 0.58 19.44 92 VAL A C 1
ATOM 1308 C C B VAL A 1 84 ? -3.594 105.326 17.268 0.42 18.87 92 VAL A C 1
ATOM 1309 O O A VAL A 1 84 ? -4.743 104.906 17.447 0.58 19.16 92 VAL A O 1
ATOM 1310 O O B VAL A 1 84 ? -4.737 104.891 17.460 0.42 19.11 92 VAL A O 1
ATOM 1335 N N . LYS A 1 85 ? -2.967 106.131 18.125 1.00 16.11 93 LYS A N 1
ATOM 1336 C CA . LYS A 1 85 ? -3.650 106.842 19.197 1.00 18.60 93 LYS A CA 1
ATOM 1337 C C . LYS A 1 85 ? -3.378 108.330 19.031 1.00 17.23 93 LYS A C 1
ATOM 1338 O O . LYS A 1 85 ? -2.222 108.751 19.064 1.00 19.34 93 LYS A O 1
ATOM 1358 N N . GLU A 1 86 ? -4.429 109.117 18.808 1.00 18.31 94 GLU A N 1
ATOM 1359 C CA . GLU A 1 86 ? -4.299 110.569 18.822 1.00 20.61 94 GLU A CA 1
ATOM 1360 C C . GLU A 1 86 ? -4.113 111.063 20.254 1.00 21.49 94 GLU A C 1
ATOM 1361 O O . GLU A 1 86 ? -4.851 110.668 21.168 1.00 23.56 94 GLU A O 1
ATOM 1373 N N . LEU A 1 87 ? -3.105 111.904 20.459 1.00 18.41 95 LEU A N 1
ATOM 1374 C CA . LEU A 1 87 ? -2.769 112.374 21.793 1.00 16.10 95 LEU A CA 1
ATOM 1375 C C . LEU A 1 87 ? -3.217 113.805 22.042 1.00 17.68 95 LEU A C 1
ATOM 1376 O O . LEU A 1 87 ? -3.561 114.148 23.185 1.00 20.37 95 LEU A O 1
ATOM 1392 N N . ALA A 1 88 ? -3.269 114.628 21.006 1.00 19.05 96 ALA A N 1
ATOM 1393 C CA . ALA A 1 88 ? -3.669 116.020 21.177 1.00 21.85 96 ALA A CA 1
ATOM 1394 C C . ALA A 1 88 ? -4.189 116.582 19.862 1.00 21.92 96 ALA A C 1
ATOM 1395 O O . ALA A 1 88 ? -3.637 116.313 18.793 1.00 20.39 96 ALA A O 1
ATOM 1402 N N . LEU A 1 89 ? -5.253 117.357 19.953 1.00 22.70 97 LEU A N 1
ATOM 1403 C CA . LEU A 1 89 ? -5.745 118.090 18.815 1.00 25.67 97 LEU A CA 1
ATOM 1404 C C . LEU A 1 89 ? -4.826 119.275 18.501 1.00 22.63 97 LEU A C 1
ATOM 1405 O O . LEU A 1 89 ? -3.999 119.672 19.331 1.00 22.59 97 LEU A O 1
ATOM 1421 N N . PRO A 1 90 ? -4.978 119.861 17.313 1.00 21.53 98 PRO A N 1
ATOM 1422 C CA . PRO A 1 90 ? -4.174 121.026 16.938 1.00 23.90 98 PRO A CA 1
ATOM 1423 C C . PRO A 1 90 ? -4.251 122.114 17.992 1.00 26.31 98 PRO A C 1
ATOM 1424 O O . PRO A 1 90 ? -5.307 122.370 18.577 1.00 27.64 98 PRO A O 1
ATOM 1435 N N . GLY A 1 91 ? -3.107 122.730 18.257 1.00 22.09 99 GLY A N 1
ATOM 1436 C CA . GLY A 1 91 ? -3.059 123.781 19.246 1.00 24.69 99 GLY A CA 1
ATOM 1437 C C . GLY A 1 91 ? -1.653 124.310 19.384 1.00 24.03 99 GLY A C 1
ATOM 1438 O O . GLY A 1 91 ? -0.752 123.928 18.646 1.00 22.60 99 GLY A O 1
ATOM 1442 N N . GLU A 1 92 ? -1.481 125.199 20.361 1.00 21.93 100 GLU A N 1
ATOM 1443 C CA . GLU A 1 92 ? -0.165 125.729 20.680 1.00 21.17 100 GLU A CA 1
ATOM 1444 C C . GLU A 1 92 ? 0.726 124.653 21.280 1.00 19.85 100 GLU A C 1
ATOM 1445 O O . GLU A 1 92 ? 0.305 123.846 22.118 1.00 19.84 100 GLU A O 1
ATOM 1457 N N . LEU A 1 93 ? 1.969 124.632 20.831 1.00 19.64 101 LEU A N 1
ATOM 1458 C CA . LEU A 1 93 ? 2.953 123.683 21.308 1.00 18.64 101 LEU A CA 1
ATOM 1459 C C . LEU A 1 93 ? 3.631 124.339 22.506 1.00 19.28 101 LEU A C 1
ATOM 1460 O O . LEU A 1 93 ? 4.334 125.341 22.349 1.00 20.30 101 LEU A O 1
ATOM 1476 N N . THR A 1 94 ? 3.365 123.816 23.709 1.00 19.89 102 THR A N 1
ATOM 1477 C CA . THR A 1 94 ? 3.742 124.493 24.941 1.00 20.10 102 THR A CA 1
ATOM 1478 C C . THR A 1 94 ? 3.862 123.547 26.140 1.00 22.80 102 THR A C 1
ATOM 1479 O O . THR A 1 94 ? 3.218 122.499 26.197 1.00 21.70 102 THR A O 1
ATOM 1490 N N . GLN A 1 95 ? 4.697 123.956 27.098 1.00 25.30 103 GLN A N 1
ATOM 1491 C CA . GLN A 1 95 ? 4.780 123.358 28.433 1.00 22.65 103 GLN A CA 1
ATOM 1492 C C . GLN A 1 95 ? 5.370 121.954 28.423 1.00 27.59 103 GLN A C 1
ATOM 1493 O O . GLN A 1 95 ? 6.010 121.526 27.455 1.00 24.49 103 GLN A O 1
ATOM 1507 N N . ASN A 1 96 ? 5.193 121.244 29.526 1.00 25.24 104 ASN A N 1
ATOM 1508 C CA . ASN A 1 96 ? 5.746 119.913 29.703 1.00 26.74 104 ASN A CA 1
ATOM 1509 C C . ASN A 1 96 ? 4.586 118.985 30.023 1.00 29.16 104 ASN A C 1
ATOM 1510 O O . ASN A 1 96 ? 3.984 119.093 31.102 1.00 30.10 104 ASN A O 1
ATOM 1521 N N . ARG A 1 97 ? 4.258 118.102 29.080 1.00 21.88 105 ARG A N 1
ATOM 1522 C CA . ARG A 1 97 ? 3.046 117.297 29.145 1.00 25.43 105 ARG A CA 1
ATOM 1523 C C . ARG A 1 97 ? 3.379 115.839 28.917 1.00 15.55 105 ARG A C 1
ATOM 1524 O O . ARG A 1 97 ? 4.151 115.512 28.020 1.00 17.87 105 ARG A O 1
ATOM 1545 N N . SER A 1 98 ? 2.798 114.985 29.739 1.00 22.64 106 SER A N 1
ATOM 1546 C CA . SER A 1 98 ? 2.878 113.554 29.560 1.00 25.33 106 SER A CA 1
ATOM 1547 C C . SER A 1 98 ? 1.517 113.026 29.102 1.00 25.21 106 SER A C 1
ATOM 1548 O O . SER A 1 98 ? 0.461 113.596 29.413 1.00 24.31 106 SER A O 1
ATOM 1556 N N . TYR A 1 99 ? 1.557 111.952 28.329 1.00 16.83 107 TYR A N 1
ATOM 1557 C CA . TYR A 1 99 ? 0.384 111.315 27.764 1.00 20.09 107 TYR A CA 1
ATOM 1558 C C . TYR A 1 99 ? 0.501 109.818 27.980 1.00 22.45 107 TYR A C 1
ATOM 1559 O O . TYR A 1 99 ? 1.575 109.244 27.779 1.00 20.76 107 TYR A O 1
ATOM 1577 N N . ASP A 1 100 ? -0.593 109.194 28.398 1.00 19.90 108 ASP A N 1
ATOM 1578 C CA . ASP A 1 100 ? -0.662 107.749 28.486 1.00 16.94 108 ASP A CA 1
ATOM 1579 C C . ASP A 1 100 ? -1.068 107.189 27.141 1.00 20.76 108 ASP A C 1
ATOM 1580 O O . ASP A 1 100 ? -1.832 107.814 26.405 1.00 20.89 108 ASP A O 1
ATOM 1589 N N . PHE A 1 101 ? -0.548 106.002 26.816 1.00 16.18 109 PHE A N 1
ATOM 1590 C CA . PHE A 1 101 ? -0.997 105.272 25.640 1.00 16.14 109 PHE A CA 1
ATOM 1591 C C . PHE A 1 101 ? -1.053 103.788 25.971 1.00 17.15 109 PHE A C 1
ATOM 1592 O O . PHE A 1 101 ? -0.306 103.296 26.819 1.00 15.44 109 PHE A O 1
ATOM 1609 N N . GLU A 1 102 ? -1.992 103.081 25.336 1.00 16.74 110 GLU A N 1
ATOM 1610 C CA . GLU A 1 102 ? -2.069 101.631 25.470 1.00 18.98 110 GLU A CA 1
ATOM 1611 C C . GLU A 1 102 ? -2.612 101.053 24.177 1.00 16.02 110 GLU A C 1
ATOM 1612 O O . GLU A 1 102 ? -3.691 101.448 23.728 1.00 23.89 110 GLU A O 1
ATOM 1624 N N . PHE A 1 103 ? -1.863 100.132 23.595 1.00 15.15 111 PHE A N 1
ATOM 1625 C CA . PHE A 1 103 ? -2.297 99.339 22.455 1.00 16.58 111 PHE A CA 1
ATOM 1626 C C . PHE A 1 103 ? -2.509 97.910 22.974 1.00 16.15 111 PHE A C 1
ATOM 1627 O O . PHE A 1 103 ? -1.551 97.237 23.370 1.00 15.53 111 PHE A O 1
ATOM 1644 N N A MET A 1 104 ? -3.750 97.456 22.959 0.54 20.35 112 MET A N 1
ATOM 1645 N N B MET A 1 104 ? -3.764 97.467 22.986 0.46 20.20 112 MET A N 1
ATOM 1646 C CA A MET A 1 104 ? -4.108 96.204 23.612 0.54 21.28 112 MET A CA 1
ATOM 1647 C CA B MET A 1 104 ? -4.128 96.194 23.602 0.46 21.04 112 MET A CA 1
ATOM 1648 C C A MET A 1 104 ? -3.880 95.014 22.688 0.54 17.05 112 MET A C 1
ATOM 1649 C C B MET A 1 104 ? -3.831 95.029 22.666 0.46 16.95 112 MET A C 1
ATOM 1650 O O A MET A 1 104 ? -4.319 95.019 21.536 0.54 16.60 112 MET A O 1
ATOM 1651 O O B MET A 1 104 ? -4.173 95.066 21.481 0.46 16.03 112 MET A O 1
ATOM 1678 N N . GLN A 1 105 ? -3.207 93.987 23.217 1.00 15.64 113 GLN A N 1
ATOM 1679 C CA . GLN A 1 105 ? -3.025 92.676 22.565 1.00 15.84 113 GLN A CA 1
ATOM 1680 C C . GLN A 1 105 ? -2.622 92.800 21.093 1.00 17.30 113 GLN A C 1
ATOM 1681 O O . GLN A 1 105 ? -3.326 92.378 20.178 1.00 22.01 113 GLN A O 1
ATOM 1696 N N . VAL A 1 106 ? -1.440 93.363 20.890 1.00 14.69 114 VAL A N 1
ATOM 1697 C CA . VAL A 1 106 ? -1.030 93.811 19.569 1.00 12.27 114 VAL A CA 1
ATOM 1698 C C . VAL A 1 106 ? -0.563 92.637 18.735 1.00 14.08 114 VAL A C 1
ATOM 1699 O O . VAL A 1 106 ? 0.335 91.889 19.137 1.00 12.49 114 VAL A O 1
ATOM 1712 N N . GLU A 1 107 ? -1.149 92.508 17.545 1.00 16.67 115 GLU A N 1
ATOM 1713 C CA . GLU A 1 107 ? -0.675 91.564 16.531 1.00 21.06 115 GLU A CA 1
ATOM 1714 C C . GLU A 1 107 ? 0.717 91.923 16.034 1.00 18.08 115 GLU A C 1
ATOM 1715 O O . GLU A 1 107 ? 0.948 93.042 15.553 1.00 19.01 115 GLU A O 1
ATOM 1727 N N . LYS A 1 108 ? 1.641 90.950 16.122 1.00 13.32 116 LYS A N 1
ATOM 1728 C CA . LYS A 1 108 ? 3.029 91.104 15.667 1.00 12.23 116 LYS A CA 1
ATOM 1729 C C . LYS A 1 108 ? 3.414 89.806 14.962 1.00 11.29 116 LYS A C 1
ATOM 1730 O O . LYS A 1 108 ? 4.030 88.912 15.547 1.00 14.23 116 LYS A O 1
ATOM 1749 N N . PRO A 1 109 ? 3.056 89.674 13.680 1.00 13.59 117 PRO A N 1
ATOM 1750 C CA . PRO A 1 109 ? 3.121 88.340 13.037 1.00 15.30 117 PRO A CA 1
ATOM 1751 C C . PRO A 1 109 ? 4.506 87.853 12.674 1.00 15.18 117 PRO A C 1
ATOM 1752 O O . PRO A 1 109 ? 4.665 86.645 12.410 1.00 17.82 117 PRO A O 1
ATOM 1763 N N . TYR A 1 110 ? 5.518 88.726 12.655 1.00 13.14 118 TYR A N 1
ATOM 1764 C CA . TYR A 1 110 ? 6.828 88.397 12.117 1.00 14.77 118 TYR A CA 1
ATOM 1765 C C . TYR A 1 110 ? 7.917 88.808 13.092 1.00 14.91 118 TYR A C 1
ATOM 1766 O O . TYR A 1 110 ? 7.802 89.829 13.766 1.00 15.27 118 TYR A O 1
ATOM 1784 N N . GLU A 1 111 ? 8.990 88.033 13.119 1.00 12.90 119 GLU A N 1
ATOM 1785 C CA . GLU A 1 111 ? 10.157 88.376 13.908 1.00 15.50 119 GLU A CA 1
ATOM 1786 C C . GLU A 1 111 ? 10.940 89.517 13.260 1.00 13.87 119 GLU A C 1
ATOM 1787 O O . GLU A 1 111 ? 11.087 89.582 12.040 1.00 13.50 119 GLU A O 1
ATOM 1799 N N . SER A 1 112 ? 11.425 90.420 14.099 1.00 13.35 120 SER A N 1
ATOM 1800 C CA . SER A 1 112 ? 12.389 91.452 13.722 1.00 12.82 120 SER A CA 1
ATOM 1801 C C . SER A 1 112 ? 13.562 90.874 12.933 1.00 15.85 120 SER A C 1
ATOM 1802 O O . SER A 1 112 ? 14.043 89.763 13.198 1.00 13.41 120 SER A O 1
ATOM 1810 N N . TYR A 1 113 ? 14.055 91.650 11.972 1.00 14.54 121 TYR A N 1
ATOM 1811 C CA . TYR A 1 113 ? 15.207 91.228 11.185 1.00 13.96 121 TYR A CA 1
ATOM 1812 C C . TYR A 1 113 ? 15.964 92.447 10.681 1.00 12.18 121 TYR A C 1
ATOM 1813 O O . TYR A 1 113 ? 15.362 93.305 10.034 1.00 17.10 121 TYR A O 1
ATOM 1831 N N . VAL A 1 114 ? 17.260 92.517 10.970 1.00 11.55 122 VAL A N 1
ATOM 1832 C CA . VAL A 1 114 ? 18.146 93.553 10.441 1.00 12.39 122 VAL A CA 1
ATOM 1833 C C . VAL A 1 114 ? 19.089 92.867 9.471 1.00 15.58 122 VAL A C 1
ATOM 1834 O O . VAL A 1 114 ? 20.060 92.191 9.865 1.00 14.44 122 VAL A O 1
ATOM 1847 N N . GLY A 1 115 ? 18.802 93.046 8.178 1.00 15.05 123 GLY A N 1
ATOM 1848 C CA . GLY A 1 115 ? 19.559 92.428 7.125 1.00 15.58 123 GLY A CA 1
ATOM 1849 C C . GLY A 1 115 ? 20.478 93.366 6.364 1.00 19.83 123 GLY A C 1
ATOM 1850 O O . GLY A 1 115 ? 20.705 94.524 6.728 1.00 21.01 123 GLY A O 1
ATOM 1854 N N . ALA A 1 116 ? 20.994 92.847 5.261 1.00 18.70 124 ALA A N 1
ATOM 1855 C CA . ALA A 1 116 ? 21.902 93.617 4.435 1.00 19.96 124 ALA A CA 1
ATOM 1856 C C . ALA A 1 116 ? 21.128 94.568 3.542 1.00 22.84 124 ALA A C 1
ATOM 1857 O O . ALA A 1 116 ? 21.482 95.746 3.423 1.00 24.11 124 ALA A O 1
ATOM 1864 N N . ASN A 1 117 ? 20.057 94.071 2.925 1.00 18.72 125 ASN A N 1
ATOM 1865 C CA . ASN A 1 117 ? 19.242 94.849 1.996 1.00 18.74 125 ASN A CA 1
ATOM 1866 C C . ASN A 1 117 ? 17.793 94.989 2.441 1.00 19.40 125 ASN A C 1
ATOM 1867 O O . ASN A 1 117 ? 16.964 95.486 1.666 1.00 21.88 125 ASN A O 1
ATOM 1878 N N . VAL A 1 118 ? 17.459 94.584 3.666 1.00 15.69 126 VAL A N 1
ATOM 1879 C CA . VAL A 1 118 ? 16.099 94.664 4.156 1.00 14.26 126 VAL A CA 1
ATOM 1880 C C . VAL A 1 118 ? 16.155 94.739 5.664 1.00 15.97 126 VAL A C 1
ATOM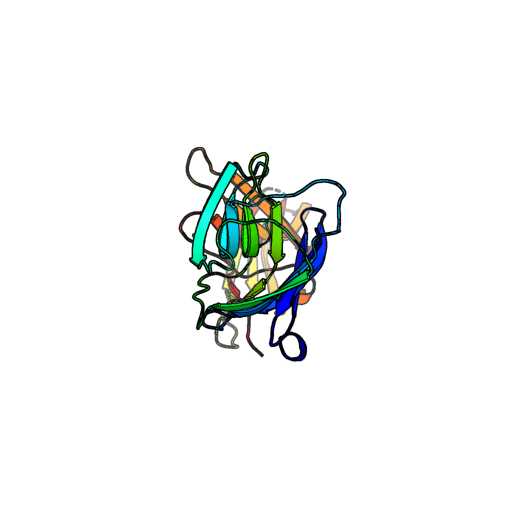 1881 O O . VAL A 1 118 ? 17.087 94.220 6.295 1.00 16.40 126 VAL A O 1
ATOM 1894 N N . ARG A 1 119 ? 15.186 95.431 6.236 1.00 16.43 127 ARG A N 1
ATOM 1895 C CA . ARG A 1 119 ? 14.979 95.318 7.663 1.00 15.84 127 ARG A CA 1
ATOM 1896 C C . ARG A 1 119 ? 13.495 95.301 7.975 1.00 16.11 127 ARG A C 1
ATOM 1897 O O . ARG A 1 119 ? 12.696 96.068 7.411 1.00 15.74 127 ARG A O 1
ATOM 1918 N N . LEU A 1 120 ? 13.133 94.371 8.841 1.00 11.29 128 LEU A N 1
ATOM 1919 C CA . LEU A 1 120 ? 11.789 94.272 9.365 1.00 12.06 128 LEU A CA 1
ATOM 1920 C C . LEU A 1 120 ? 11.886 94.780 10.795 1.00 14.25 128 LEU A C 1
ATOM 1921 O O . LEU A 1 120 ? 12.676 94.257 11.589 1.00 13.79 128 LEU A O 1
ATOM 1937 N N . ARG A 1 121 ? 11.151 95.848 11.096 1.00 12.69 129 ARG A N 1
ATOM 1938 C CA . ARG A 1 121 ? 11.265 96.456 12.412 1.00 12.84 129 ARG A CA 1
ATOM 1939 C C . ARG A 1 121 ? 9.905 96.861 12.947 1.00 12.40 129 ARG A C 1
ATOM 1940 O O . ARG A 1 121 ? 8.971 97.172 12.203 1.00 11.44 129 ARG A O 1
ATOM 1961 N N . TYR A 1 122 ? 9.829 96.873 14.270 1.00 10.32 130 TYR A N 1
ATOM 1962 C CA . TYR A 1 122 ? 8.711 97.417 15.002 1.00 9.87 130 TYR A CA 1
ATOM 1963 C C . TYR A 1 122 ? 9.187 98.593 15.847 1.00 11.01 130 TYR A C 1
ATOM 1964 O O . TYR A 1 122 ? 10.310 98.588 16.364 1.00 12.31 130 TYR A O 1
ATOM 1982 N N . PHE A 1 123 ? 8.331 99.603 15.972 1.00 10.41 131 PHE A N 1
ATOM 1983 C CA . PHE A 1 123 ? 8.679 100.769 16.754 1.00 9.46 131 PHE A CA 1
ATOM 1984 C C . PHE A 1 123 ? 7.416 101.518 17.130 1.00 9.90 131 PHE A C 1
ATOM 1985 O O . PHE A 1 123 ? 6.365 101.408 16.480 1.00 10.96 131 PHE A O 1
ATOM 2002 N N . LEU A 1 124 ? 7.554 102.311 18.186 1.00 9.71 132 LEU A N 1
ATOM 2003 C CA . LEU A 1 124 ? 6.585 103.337 18.518 1.00 9.31 132 LEU A CA 1
ATOM 2004 C C . LEU A 1 124 ? 7.045 104.644 17.876 1.00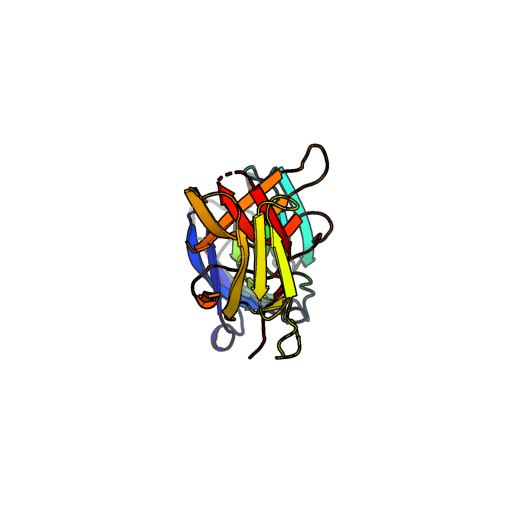 11.19 132 LEU A C 1
ATOM 2005 O O . LEU A 1 124 ? 8.241 104.971 17.888 1.00 12.55 132 LEU A O 1
ATOM 2021 N N . LYS A 1 125 ? 6.116 105.342 17.237 1.00 11.58 133 LYS A N 1
ATOM 2022 C CA . LYS A 1 125 ? 6.438 106.580 16.535 1.00 11.30 133 LYS A CA 1
ATOM 2023 C C . LYS A 1 125 ? 5.563 107.699 17.084 1.00 12.95 133 LYS A C 1
ATOM 2024 O O . LYS A 1 125 ? 4.332 107.625 16.992 1.00 14.30 133 LYS A O 1
ATOM 2043 N N . VAL A 1 126 ? 6.202 108.757 17.606 1.00 12.24 134 VAL A N 1
ATOM 2044 C CA . VAL A 1 126 ? 5.499 109.957 18.048 1.00 13.36 134 VAL A CA 1
ATOM 2045 C C . VAL A 1 126 ? 5.672 110.996 16.958 1.00 13.34 134 VAL A C 1
ATOM 2046 O O . VAL A 1 126 ? 6.804 111.258 16.539 1.00 12.57 134 VAL A O 1
ATOM 2059 N N . THR A 1 127 ? 4.561 111.601 16.528 1.00 12.36 135 THR A N 1
ATOM 2060 C CA . THR A 1 127 ? 4.555 112.652 15.519 1.00 13.50 135 THR A CA 1
ATOM 2061 C C . THR A 1 127 ? 3.887 113.884 16.089 1.00 13.28 135 THR A C 1
ATOM 2062 O O . THR A 1 127 ? 2.756 113.795 16.580 1.00 14.11 135 THR A O 1
ATOM 2073 N N . ILE A 1 128 ? 4.592 115.013 16.013 1.00 15.10 136 ILE A N 1
ATOM 2074 C CA . ILE A 1 128 ? 4.037 116.349 16.230 1.00 14.50 136 ILE A CA 1
ATOM 2075 C C . ILE A 1 128 ? 3.931 116.966 14.847 1.00 14.58 136 ILE A C 1
ATOM 2076 O O . ILE A 1 128 ? 4.944 117.184 14.183 1.00 14.37 136 ILE A O 1
ATOM 2092 N N . VAL A 1 129 ? 2.708 117.206 14.403 1.00 17.23 137 VAL A N 1
ATOM 2093 C CA . VAL A 1 129 ? 2.459 117.706 13.056 1.00 19.51 137 VAL A CA 1
ATOM 2094 C C . VAL A 1 129 ? 2.707 119.214 13.032 1.00 18.68 137 VAL A C 1
ATOM 2095 O O . VAL A 1 129 ? 2.196 119.942 13.884 1.00 17.49 137 VAL A O 1
ATOM 2108 N N . ARG A 1 130 ? 3.536 119.687 12.096 1.00 17.55 138 ARG A N 1
ATOM 2109 C CA . ARG A 1 130 ? 3.888 121.100 12.045 1.00 22.14 138 ARG A CA 1
ATOM 2110 C C . ARG A 1 130 ? 4.007 121.576 10.603 1.00 20.38 138 ARG A C 1
ATOM 2111 O O . ARG A 1 130 ? 4.309 120.807 9.683 1.00 22.82 138 ARG A O 1
ATOM 2132 N N . ARG A 1 131 ? 3.817 122.878 10.451 1.00 22.29 139 ARG A N 1
ATOM 2133 C CA . ARG A 1 131 ? 3.652 123.490 9.128 1.00 27.08 139 ARG A CA 1
ATOM 2134 C C . ARG A 1 131 ? 4.820 123.186 8.192 1.00 29.18 139 ARG A C 1
ATOM 2135 O O . ARG A 1 131 ? 4.612 122.814 7.027 1.00 30.18 139 ARG A O 1
ATOM 2156 N N . LEU A 1 132 ? 6.056 123.391 8.653 1.00 26.15 140 LEU A N 1
ATOM 2157 C CA . LEU A 1 132 ? 7.216 123.289 7.769 1.00 27.95 140 LEU A CA 1
ATOM 2158 C C . LEU A 1 132 ? 7.876 121.917 7.778 1.00 31.09 140 LEU A C 1
ATOM 2159 O O . LEU A 1 132 ? 8.712 121.634 6.908 1.00 28.88 140 LEU A O 1
ATOM 2175 N N . SER A 1 133 ? 7.542 121.067 8.749 1.00 25.14 141 SER A N 1
ATOM 2176 C CA . SER A 1 133 ? 8.090 119.725 8.864 1.00 20.74 141 SER A CA 1
ATOM 2177 C C . SER A 1 133 ? 7.530 119.107 10.134 1.00 18.96 141 SER A C 1
ATOM 2178 O O . SER A 1 133 ? 7.580 119.749 11.186 1.00 22.76 141 SER A O 1
ATOM 2186 N N . ASP A 1 134 ? 6.997 117.901 10.068 1.00 17.99 142 ASP A N 1
ATOM 2187 C CA . ASP A 1 134 ? 6.606 117.228 11.303 1.00 22.69 142 ASP A CA 1
ATOM 2188 C C . ASP A 1 134 ? 7.836 116.912 12.149 1.00 21.99 142 ASP A C 1
ATOM 2189 O O . ASP A 1 134 ? 8.938 116.731 11.632 1.00 24.32 142 ASP A O 1
ATOM 2198 N N . LEU A 1 135 ? 7.648 116.868 13.471 1.00 15.76 143 LEU A N 1
ATOM 2199 C CA . LEU A 1 135 ? 8.671 116.368 14.391 1.00 18.02 143 LEU A CA 1
ATOM 2200 C C . LEU A 1 135 ? 8.352 114.914 14.725 1.00 18.38 143 LEU A C 1
ATOM 2201 O O . LEU A 1 135 ? 7.231 114.610 15.126 1.00 16.74 143 LEU A O 1
ATOM 2217 N N . VAL A 1 136 ? 9.324 114.017 14.549 1.00 18.59 144 VAL A N 1
ATOM 2218 C CA . VAL A 1 136 ? 9.067 112.576 14.632 1.00 15.94 144 VAL A CA 1
ATOM 2219 C C . VAL A 1 136 ? 10.125 111.942 15.513 1.00 18.54 144 VAL A C 1
ATOM 2220 O O . VAL A 1 136 ? 11.314 112.259 15.391 1.00 21.20 144 VAL A O 1
ATOM 2233 N N . LYS A 1 137 ? 9.690 111.101 16.451 1.00 12.96 145 LYS A N 1
ATOM 2234 C CA . LYS A 1 137 ? 10.619 110.330 17.258 1.00 15.72 145 LYS A CA 1
ATOM 2235 C C . LYS A 1 137 ? 10.220 108.864 17.202 1.00 14.34 145 LYS A C 1
ATOM 2236 O O . LYS A 1 137 ? 9.048 108.533 17.364 1.00 14.48 145 LYS A O 1
ATOM 2255 N N . GLU A 1 138 ? 11.195 107.996 16.948 1.00 18.34 146 GLU A N 1
ATOM 2256 C CA . GLU A 1 138 ? 10.959 106.564 16.838 1.00 12.06 146 GLU A CA 1
ATOM 2257 C C . GLU A 1 138 ? 11.651 105.840 17.991 1.00 16.80 146 GLU A C 1
ATOM 2258 O O . GLU A 1 138 ? 12.815 106.132 18.305 1.00 17.78 146 GLU A O 1
ATOM 2270 N N . TYR A 1 139 ? 10.900 104.946 18.659 1.00 11.16 147 TYR A N 1
ATOM 2271 C CA . TYR A 1 139 ? 11.348 104.147 19.793 1.00 13.30 147 TYR A CA 1
ATOM 2272 C C . TYR A 1 139 ? 11.297 102.686 19.367 1.00 15.57 147 TYR A C 1
ATOM 2273 O O . TYR A 1 139 ? 10.217 102.103 19.224 1.00 14.66 147 TYR A O 1
ATOM 2291 N N . ASP A 1 140 ? 12.470 102.113 19.146 1.00 16.33 148 ASP A N 1
ATOM 2292 C CA . ASP A 1 140 ? 12.562 100.789 18.569 1.00 14.14 148 ASP A CA 1
ATOM 2293 C C . ASP A 1 140 ? 12.275 99.711 19.603 1.00 16.24 148 ASP A C 1
ATOM 2294 O O . ASP A 1 140 ? 12.603 99.832 20.793 1.00 17.03 148 ASP A O 1
ATOM 2303 N N . LEU A 1 141 ? 11.671 98.634 19.112 1.00 13.42 149 LEU A N 1
ATOM 2304 C CA . LEU A 1 141 ? 11.337 97.451 19.877 1.00 15.56 149 LEU A CA 1
ATOM 2305 C C . LEU A 1 141 ? 11.804 96.259 19.074 1.00 16.36 149 LEU A C 1
ATOM 2306 O O . LEU A 1 141 ? 12.071 96.377 17.873 1.00 19.22 149 LEU A O 1
ATOM 2322 N N . ILE A 1 142 ? 11.905 95.115 19.739 1.00 16.35 150 ILE A N 1
ATOM 2323 C CA . ILE A 1 142 ? 12.268 93.870 19.082 1.00 15.01 150 ILE A CA 1
ATOM 2324 C C . ILE A 1 142 ? 11.147 92.867 19.293 1.00 14.84 150 ILE A C 1
ATOM 2325 O O . ILE A 1 142 ? 10.571 92.788 20.384 1.00 15.76 150 ILE A O 1
ATOM 2341 N N . VAL A 1 143 ? 10.859 92.087 18.254 1.00 13.91 151 VAL A N 1
ATOM 2342 C CA . VAL A 1 143 ? 9.885 91.007 18.317 1.00 13.90 151 VAL A CA 1
ATOM 2343 C C . VAL A 1 143 ? 10.581 89.710 17.915 1.00 12.90 151 VAL A C 1
ATOM 2344 O O . VAL A 1 143 ? 11.259 89.644 16.885 1.00 14.42 151 VAL A O 1
ATOM 2357 N N . HIS A 1 144 ? 10.434 88.693 18.751 1.00 15.11 152 HIS A N 1
ATOM 2358 C CA . HIS A 1 144 ? 10.881 87.350 18.437 1.00 14.41 152 HIS A CA 1
ATOM 2359 C C . HIS A 1 144 ? 9.675 86.457 18.233 1.00 13.60 152 HIS A C 1
ATOM 2360 O O . HIS A 1 144 ? 8.605 86.654 18.826 1.00 17.54 152 HIS A O 1
ATOM 2374 N N . GLN A 1 145 ? 9.890 85.431 17.415 1.00 18.03 153 GLN A N 1
ATOM 2375 C CA . GLN A 1 145 ? 8.916 84.387 17.157 1.00 20.10 153 GLN A CA 1
ATOM 2376 C C . GLN A 1 145 ? 9.550 83.079 17.602 1.00 15.96 153 GLN A C 1
ATOM 2377 O O . GLN A 1 145 ? 10.666 82.753 17.183 1.00 23.70 153 GLN A O 1
ATOM 2391 N N . LEU A 1 146 ? 8.855 82.359 18.439 1.00 23.69 154 LEU A N 1
ATOM 2392 C CA . LEU A 1 146 ? 9.364 81.095 18.939 1.00 28.77 154 LEU A CA 1
ATOM 2393 C C . LEU A 1 146 ? 8.818 79.957 18.102 1.00 31.62 154 LEU A C 1
ATOM 2394 O O . LEU A 1 146 ? 7.735 80.051 17.516 1.00 29.55 154 LEU A O 1
ATOM 2410 N N . ALA A 1 147 ? 9.612 78.897 18.026 1.00 30.72 155 ALA A N 1
ATOM 2411 C CA . ALA A 1 147 ? 9.247 77.676 17.341 1.00 38.53 155 ALA A CA 1
ATOM 2412 C C . ALA A 1 147 ? 9.440 76.507 18.296 1.00 43.26 155 ALA A C 1
ATOM 2413 O O . ALA A 1 147 ? 10.115 76.621 19.330 1.00 31.20 155 ALA A O 1
ATOM 2420 N N . THR A 1 148 ? 8.816 75.387 17.942 1.00 57.89 156 THR A N 1
ATOM 2421 C CA . THR A 1 148 ? 9.012 74.111 18.613 1.00 63.00 156 THR A CA 1
ATOM 2422 C C . THR A 1 148 ? 9.475 73.094 17.582 1.00 53.45 156 THR A C 1
ATOM 2423 O O . THR A 1 148 ? 9.009 73.102 16.438 1.00 43.14 156 THR A O 1
ATOM 2434 N N . TYR A 1 149 ? 10.423 72.247 17.978 1.00 52.26 157 TYR A N 1
ATOM 2435 C CA . TYR A 1 149 ? 10.800 71.104 17.168 1.00 59.21 157 TYR A CA 1
ATOM 2436 C C . TYR A 1 149 ? 11.420 70.070 18.096 1.00 67.43 157 TYR A C 1
ATOM 2437 O O . TYR A 1 149 ? 12.142 70.443 19.033 1.00 71.14 157 TYR A O 1
ATOM 2455 N N . PRO A 1 150 ? 11.172 68.783 17.864 1.00 61.14 158 PRO A N 1
ATOM 2456 C CA . PRO A 1 150 ? 11.688 67.757 18.779 1.00 60.78 158 PRO A CA 1
ATOM 2457 C C . PRO A 1 150 ? 13.212 67.763 18.886 1.00 59.06 158 PRO A C 1
ATOM 2458 O O . PRO A 1 150 ? 13.930 68.047 17.922 1.00 47.72 158 PRO A O 1
ATOM 2469 N N . ASP A 1 151 ? 13.700 67.419 20.082 1.00 71.72 159 ASP A N 1
ATOM 2470 C CA . ASP A 1 151 ? 15.130 67.414 20.400 1.00 69.53 159 ASP A CA 1
ATOM 2471 C C . ASP A 1 151 ? 15.722 66.050 20.038 1.00 69.67 159 ASP A C 1
ATOM 2472 O O . ASP A 1 151 ? 16.124 65.256 20.891 1.00 73.08 159 ASP A O 1
ATOM 2481 N N . VAL A 1 152 ? 15.772 65.781 18.733 1.00 73.51 160 VAL A N 1
ATOM 2482 C CA . VAL A 1 152 ? 16.177 64.468 18.241 1.00 73.54 160 VAL A CA 1
ATOM 2483 C C . VAL A 1 152 ? 16.958 64.618 16.947 1.00 63.10 160 VAL A C 1
ATOM 2484 O O . VAL A 1 152 ? 16.639 65.451 16.094 1.00 56.15 160 VAL A O 1
ATOM 2497 N N . ASN A 1 153 ? 17.959 63.763 16.789 1.00 50.47 161 ASN A N 1
ATOM 2498 C CA . ASN A 1 153 ? 18.691 63.692 15.538 1.00 47.03 161 ASN A CA 1
ATOM 2499 C C . ASN A 1 153 ? 17.785 63.146 14.436 1.00 45.10 161 ASN A C 1
ATOM 2500 O O . ASN A 1 153 ? 16.828 62.409 14.691 1.00 37.17 161 ASN A O 1
ATOM 2511 N N . ASN A 1 154 ? 18.087 63.545 13.195 1.00 48.32 162 ASN A N 1
ATOM 2512 C CA . ASN A 1 154 ? 17.345 63.113 12.010 1.00 54.30 162 ASN A CA 1
ATOM 2513 C C . ASN A 1 154 ? 18.341 63.174 10.850 1.00 36.84 162 ASN A C 1
ATOM 2514 O O . ASN A 1 154 ? 18.314 64.101 10.042 1.00 32.82 162 ASN A O 1
ATOM 2525 N N . SER A 1 155 ? 19.236 62.186 10.793 1.00 29.32 163 SER A N 1
ATOM 2526 C CA . SER A 1 155 ? 20.481 62.356 10.042 1.00 25.58 163 SER A CA 1
ATOM 2527 C C . SER A 1 155 ? 20.219 62.521 8.547 1.00 26.86 163 SER A C 1
ATOM 2528 O O . SER A 1 155 ? 19.318 61.903 7.969 1.00 27.61 163 SER A O 1
ATOM 2536 N N . ILE A 1 156 ? 21.090 63.308 7.928 1.00 21.20 164 ILE A N 1
ATOM 2537 C CA . ILE A 1 156 ? 20.977 63.802 6.567 1.00 20.90 164 ILE A CA 1
ATOM 2538 C C . ILE A 1 156 ? 22.329 63.609 5.908 1.00 21.75 164 ILE A C 1
ATOM 2539 O O . ILE A 1 156 ? 23.374 63.759 6.551 1.00 18.34 164 ILE A O 1
ATOM 2555 N N . LYS A 1 157 ? 22.315 63.312 4.609 1.00 17.94 165 LYS A N 1
ATOM 2556 C CA . LYS A 1 157 ? 23.534 63.193 3.836 1.00 21.57 165 LYS A CA 1
ATOM 2557 C C . LYS A 1 157 ? 23.477 64.121 2.635 1.00 20.67 165 LYS A C 1
ATOM 2558 O O . LYS A 1 157 ? 22.413 64.337 2.041 1.00 21.75 165 LYS A O 1
ATOM 2577 N N . MET A 1 158 ? 24.646 64.620 2.267 1.00 22.27 166 MET A N 1
ATOM 2578 C CA . MET A 1 158 ? 24.853 65.324 1.012 1.00 21.55 166 MET A CA 1
ATOM 2579 C C . MET A 1 158 ? 26.120 64.753 0.406 1.00 22.61 166 MET A C 1
ATOM 2580 O O . MET A 1 158 ? 26.951 64.178 1.103 1.00 21.70 166 MET A O 1
ATOM 2594 N N . GLU A 1 159 ? 26.222 64.830 -0.909 1.00 19.64 167 GLU A N 1
ATOM 2595 C CA . GLU A 1 159 ? 27.317 64.183 -1.615 1.00 23.15 167 GLU A CA 1
ATOM 2596 C C . GLU A 1 159 ? 27.803 65.114 -2.706 1.00 28.74 167 GLU A C 1
ATOM 2597 O O . GLU A 1 159 ? 27.034 65.918 -3.245 1.00 32.38 167 GLU A O 1
ATOM 2609 N N . VAL A 1 160 ? 29.094 65.017 -3.000 1.00 21.07 168 VAL A N 1
ATOM 2610 C CA . VAL A 1 160 ? 29.729 65.909 -3.956 1.00 22.06 168 VAL A CA 1
ATOM 2611 C C . VAL A 1 160 ? 30.802 65.139 -4.703 1.00 24.66 168 VAL A C 1
ATOM 2612 O O . VAL A 1 160 ? 31.381 64.171 -4.194 1.00 23.79 168 VAL A O 1
ATOM 2625 N N . GLY A 1 161 ? 31.071 65.579 -5.922 1.00 24.96 169 GLY A N 1
ATOM 2626 C CA . GLY A 1 161 ? 32.160 65.000 -6.680 1.00 26.84 169 GLY A CA 1
ATOM 2627 C C . GLY A 1 161 ? 31.936 64.811 -8.154 1.00 31.80 169 GLY A C 1
ATOM 2628 O O . GLY A 1 161 ? 31.251 65.600 -8.818 1.00 34.67 169 GLY A O 1
ATOM 2632 N N . ILE A 1 162 ? 32.531 63.726 -8.645 1.00 31.41 170 ILE A N 1
ATOM 2633 C CA . ILE A 1 162 ? 32.595 63.367 -10.054 1.00 38.00 170 ILE A CA 1
ATOM 2634 C C . ILE A 1 162 ? 32.234 61.896 -10.159 1.00 40.49 170 ILE A C 1
ATOM 2635 O O . ILE A 1 162 ? 32.841 61.057 -9.486 1.00 39.65 170 ILE A O 1
ATOM 2651 N N . GLU A 1 163 ? 31.273 61.578 -11.013 1.00 44.34 171 GLU A N 1
ATOM 2652 C CA . GLU A 1 163 ? 30.771 60.215 -11.071 1.00 50.26 171 GLU A CA 1
ATOM 2653 C C . GLU A 1 163 ? 31.925 59.281 -11.434 1.00 52.40 171 GLU A C 1
ATOM 2654 O O . GLU A 1 163 ? 32.703 59.561 -12.349 1.00 51.20 171 GLU A O 1
ATOM 2666 N N . ASP A 1 164 ? 32.094 58.228 -10.637 1.00 47.42 172 ASP A N 1
ATOM 2667 C CA . ASP A 1 164 ? 33.098 57.183 -10.842 1.00 42.87 172 ASP A CA 1
ATOM 2668 C C . ASP A 1 164 ? 34.533 57.683 -10.705 1.00 39.71 172 ASP A C 1
ATOM 2669 O O . ASP A 1 164 ? 35.470 56.971 -11.076 1.00 41.50 172 ASP A O 1
ATOM 2678 N N . CYS A 1 165 ? 34.739 58.864 -10.130 1.00 39.62 173 CYS A N 1
ATOM 2679 C CA . CYS A 1 165 ? 36.077 59.410 -9.950 1.00 38.62 173 CYS A CA 1
ATOM 2680 C C . CYS A 1 165 ? 36.256 59.994 -8.548 1.00 36.03 173 CYS A C 1
ATOM 2681 O O . CYS A 1 165 ? 37.279 59.781 -7.885 1.00 36.21 173 CYS A O 1
ATOM 2689 N N . LEU A 1 166 ? 35.254 60.736 -8.097 1.00 33.43 174 LEU A N 1
ATOM 2690 C CA . LEU A 1 166 ? 35.298 61.414 -6.809 1.00 31.16 174 LEU A CA 1
ATOM 2691 C C . LEU A 1 166 ? 33.924 61.327 -6.168 1.00 31.32 174 LEU A C 1
ATOM 2692 O O . LEU A 1 166 ? 32.955 61.860 -6.718 1.00 32.64 174 LEU A O 1
ATOM 2708 N N . HIS A 1 167 ? 33.831 60.701 -4.997 1.00 28.50 175 HIS A N 1
ATOM 2709 C CA . HIS A 1 167 ? 32.554 60.631 -4.287 1.00 27.09 175 HIS A CA 1
ATOM 2710 C C . HIS A 1 167 ? 32.824 60.938 -2.824 1.00 25.43 175 HIS A C 1
ATOM 2711 O O . HIS A 1 167 ? 33.390 60.107 -2.105 1.00 25.78 175 HIS A O 1
ATOM 2725 N N . ILE A 1 168 ? 32.424 62.129 -2.401 1.00 24.18 176 ILE A N 1
ATOM 2726 C CA . ILE A 1 168 ? 32.578 62.581 -1.024 1.00 22.70 176 ILE A CA 1
ATOM 2727 C C . ILE A 1 168 ? 31.192 62.732 -0.419 1.00 23.86 176 ILE A C 1
ATOM 2728 O O . ILE A 1 168 ? 30.328 63.413 -0.988 1.00 25.44 176 ILE A O 1
ATOM 2744 N N . GLU A 1 169 ? 30.994 62.162 0.761 1.00 20.64 177 GLU A N 1
ATOM 2745 C CA . GLU A 1 169 ? 29.730 62.300 1.471 1.00 21.42 177 GLU A CA 1
ATOM 2746 C C . GLU A 1 169 ? 29.923 63.085 2.767 1.00 19.37 177 GLU A C 1
ATOM 2747 O O . GLU A 1 169 ? 30.887 62.860 3.493 1.00 19.37 177 GLU A O 1
ATOM 2759 N N . PHE A 1 170 ? 29.004 64.006 3.059 1.00 19.38 178 PHE A N 1
ATOM 2760 C CA . PHE A 1 170 ? 28.905 64.653 4.370 1.00 19.06 178 PHE A CA 1
ATOM 2761 C C . PHE A 1 170 ? 27.584 64.230 5.003 1.00 16.77 178 PHE A C 1
ATOM 2762 O O . PHE A 1 170 ? 26.512 64.536 4.480 1.00 19.07 178 PHE A O 1
ATOM 2779 N N . GLU A 1 171 ? 27.662 63.521 6.128 1.00 16.18 179 GLU A N 1
ATOM 2780 C CA . GLU A 1 171 ? 26.490 63.156 6.900 1.00 16.22 179 GLU A CA 1
ATOM 2781 C C . GLU A 1 171 ? 26.421 64.021 8.159 1.00 18.30 179 GLU A C 1
ATOM 2782 O O . GLU A 1 171 ? 27.394 64.087 8.921 1.00 17.31 179 GLU A O 1
ATOM 2794 N N . TYR A 1 172 ? 25.275 64.650 8.405 1.00 16.83 180 TYR A N 1
ATOM 2795 C CA . TYR A 1 172 ? 25.140 65.507 9.583 1.00 15.44 180 TYR A CA 1
ATOM 2796 C C . TYR A 1 172 ? 23.824 65.206 10.307 1.00 17.39 180 TYR A C 1
ATOM 2797 O O . TYR A 1 172 ? 22.954 64.493 9.790 1.00 17.66 180 TYR A O 1
ATOM 2815 N N . ASN A 1 173 ? 23.681 65.691 11.563 1.00 14.43 181 ASN A N 1
ATOM 2816 C CA . ASN A 1 173 ? 22.761 65.003 12.450 1.00 16.30 181 ASN A CA 1
ATOM 2817 C C . ASN A 1 173 ? 21.291 65.432 12.34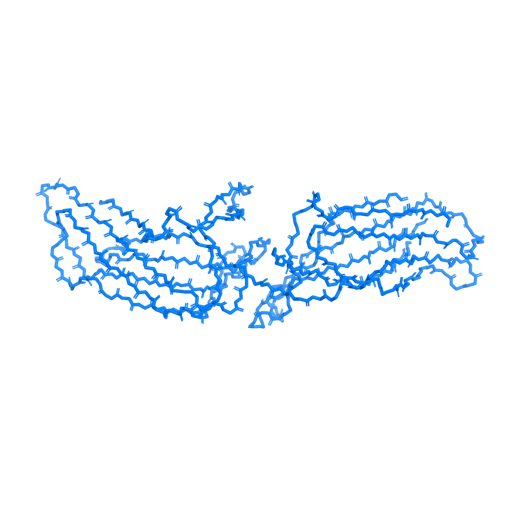7 1.00 17.45 181 ASN A C 1
ATOM 2818 O O . ASN A 1 173 ? 20.434 64.657 12.793 1.00 17.92 181 ASN A O 1
ATOM 2829 N N . LYS A 1 174 ? 20.978 66.582 11.745 1.00 17.95 182 LYS A N 1
ATOM 2830 C CA . LYS A 1 174 ? 19.621 67.122 11.675 1.00 17.22 182 LYS A CA 1
ATOM 2831 C C . LYS A 1 174 ? 19.480 67.949 10.406 1.00 16.51 182 LYS A C 1
ATOM 2832 O O . LYS A 1 174 ? 20.462 68.476 9.891 1.00 13.02 182 LYS A O 1
ATOM 2851 N N . SER A 1 175 ? 18.231 68.129 9.943 1.00 19.09 183 SER A N 1
ATOM 2852 C CA . SER A 1 175 ? 17.955 69.094 8.870 1.00 17.39 183 SER A CA 1
ATOM 2853 C C . SER A 1 175 ? 17.484 70.434 9.399 1.00 19.97 183 SER A C 1
ATOM 2854 O O . SER A 1 175 ? 17.326 71.373 8.606 1.00 18.58 183 SER A O 1
ATOM 2862 N N . LYS A 1 176 ? 17.246 70.526 10.707 1.00 15.16 184 LYS A N 1
ATOM 2863 C CA . LYS A 1 176 ? 16.793 71.736 11.379 1.00 17.24 184 LYS A CA 1
ATOM 2864 C C . LYS A 1 176 ? 17.599 71.900 12.660 1.00 12.73 184 LYS A C 1
ATOM 2865 O O . LYS A 1 176 ? 17.780 70.943 13.416 1.00 15.67 184 LYS A O 1
ATOM 2884 N N . TYR A 1 177 ? 18.024 73.121 12.924 1.00 12.52 185 TYR A N 1
ATOM 2885 C CA . TYR A 1 177 ? 18.877 73.410 14.063 1.00 13.83 185 TYR A CA 1
ATOM 2886 C C . TYR A 1 177 ? 18.380 74.677 14.729 1.00 12.98 185 TYR A C 1
ATOM 2887 O O . TYR A 1 177 ? 17.983 75.628 14.048 1.00 12.18 185 TYR A O 1
ATOM 2905 N N . HIS A 1 178 ? 18.455 74.716 16.042 1.00 15.02 186 HIS A N 1
ATOM 2906 C CA . HIS A 1 178 ? 18.135 75.968 16.711 1.00 13.83 186 HIS A CA 1
ATOM 2907 C C . HIS A 1 178 ? 19.391 76.841 16.795 1.00 12.60 186 HIS A C 1
ATOM 2908 O O . HIS A 1 178 ? 20.502 76.430 16.447 1.00 15.13 186 HIS A O 1
ATOM 2922 N N . LEU A 1 179 ? 19.211 78.084 17.237 1.00 11.48 187 LEU A N 1
ATOM 2923 C CA . LEU A 1 179 ? 20.225 79.091 16.962 1.00 14.74 187 LEU A CA 1
ATOM 2924 C C . LEU A 1 179 ? 21.501 78.888 17.769 1.00 15.05 187 LEU A C 1
ATOM 2925 O O . LEU A 1 179 ? 22.548 79.402 17.371 1.00 16.50 187 LEU A O 1
ATOM 2941 N N . LYS A 1 180 ? 21.439 78.173 18.892 1.00 13.45 188 LYS A N 1
ATOM 2942 C CA . LYS A 1 180 ? 22.607 77.882 19.720 1.00 12.77 188 LYS A CA 1
ATOM 2943 C C . LYS A 1 180 ? 22.997 76.410 19.647 1.00 15.04 188 LYS A C 1
ATOM 2944 O O . LYS A 1 180 ? 23.671 75.907 20.556 1.00 17.01 188 LYS A O 1
ATOM 2963 N N . ASP A 1 181 ? 22.559 75.716 18.592 1.00 13.24 189 ASP A N 1
ATOM 2964 C CA . ASP A 1 181 ? 22.745 74.283 18.430 1.00 16.35 189 ASP A CA 1
ATOM 2965 C C . ASP A 1 181 ? 24.159 74.005 17.923 1.00 16.21 189 ASP A C 1
ATOM 2966 O O . ASP A 1 181 ? 24.991 74.909 17.775 1.00 13.84 189 ASP A O 1
ATOM 2975 N N . VAL A 1 182 ? 24.441 72.739 17.652 1.00 12.87 190 VAL A N 1
ATOM 2976 C CA . VAL A 1 182 ? 25.706 72.334 17.052 1.00 13.01 190 VAL A CA 1
ATOM 2977 C C . VAL A 1 182 ? 25.420 71.467 15.840 1.00 13.35 190 VAL A C 1
ATOM 2978 O O . VAL A 1 182 ? 24.692 70.474 15.947 1.00 13.55 190 VAL A O 1
ATOM 2991 N N . ILE A 1 183 ? 26.010 71.823 14.703 1.00 14.56 191 ILE A N 1
ATOM 2992 C CA . ILE A 1 183 ? 25.968 70.968 13.514 1.00 13.66 191 ILE A CA 1
ATOM 2993 C C . ILE A 1 183 ? 27.087 69.939 13.672 1.00 17.00 191 ILE A C 1
ATOM 2994 O O . ILE A 1 183 ? 28.267 70.293 13.647 1.00 13.60 191 ILE A O 1
ATOM 3010 N N . VAL A 1 184 ? 26.709 68.683 13.908 1.00 14.80 192 VAL A N 1
ATOM 3011 C CA . VAL A 1 184 ? 27.608 67.563 14.159 1.00 15.16 192 VAL A CA 1
ATOM 3012 C C . VAL A 1 184 ? 27.568 66.648 12.939 1.00 20.95 192 VAL A C 1
ATOM 3013 O O . VAL A 1 184 ? 26.519 66.084 12.609 1.00 14.82 192 VAL A O 1
ATOM 3026 N N . GLY A 1 185 ? 28.697 66.514 12.256 1.00 18.28 193 GLY A N 1
ATOM 3027 C CA . GLY A 1 185 ? 28.710 65.724 11.044 1.00 18.55 193 GLY A CA 1
ATOM 3028 C C . GLY A 1 185 ? 30.075 65.145 10.777 1.00 19.61 193 GLY A C 1
ATOM 3029 O O . GLY A 1 185 ? 31.035 65.367 11.520 1.00 18.21 193 GLY A O 1
ATOM 3033 N N . LYS A 1 186 ? 30.145 64.360 9.705 1.00 18.81 194 LYS A N 1
ATOM 3034 C CA . LYS A 1 186 ? 31.362 63.660 9.360 1.00 17.53 194 LYS A CA 1
ATOM 3035 C C . LYS A 1 186 ? 31.475 63.573 7.840 1.00 19.60 194 LYS A C 1
ATOM 3036 O O . LYS A 1 186 ? 30.484 63.325 7.145 1.00 17.19 194 LYS A O 1
ATOM 3055 N N . ILE A 1 187 ? 32.676 63.827 7.344 1.00 21.21 195 ILE A N 1
ATOM 3056 C CA . ILE A 1 187 ? 33.001 63.678 5.931 1.00 20.54 195 ILE A CA 1
ATOM 3057 C C . ILE A 1 187 ? 33.535 62.274 5.705 1.00 20.21 195 ILE A C 1
ATOM 3058 O O . ILE A 1 187 ? 34.430 61.813 6.428 1.00 25.61 195 ILE A O 1
ATOM 3074 N N . TYR A 1 188 ? 33.002 61.599 4.683 1.00 20.39 196 TYR A N 1
ATOM 3075 C CA . TYR A 1 188 ? 33.413 60.257 4.309 1.00 22.70 196 TYR A CA 1
ATOM 3076 C C . TYR A 1 188 ? 33.931 60.289 2.876 1.00 22.72 196 TYR A C 1
ATOM 3077 O O . TYR A 1 188 ? 33.269 60.832 1.988 1.00 24.37 196 TYR A O 1
ATOM 3095 N N . PHE A 1 189 ? 35.114 59.717 2.662 1.00 24.18 197 PHE A N 1
ATOM 3096 C CA . PHE A 1 189 ? 35.776 59.677 1.354 1.00 27.88 197 PHE A CA 1
ATOM 3097 C C . PHE A 1 189 ? 35.448 58.332 0.715 1.00 27.90 197 PHE A C 1
ATOM 3098 O O . PHE A 1 189 ? 36.221 57.387 0.797 1.00 32.06 197 PHE A O 1
ATOM 3115 N N . LEU A 1 190 ? 34.282 58.256 0.067 1.00 26.37 198 LEU A N 1
ATOM 3116 C CA . LEU A 1 190 ? 33.816 56.984 -0.489 1.00 27.83 198 LEU A CA 1
ATOM 3117 C C . LEU A 1 190 ? 34.619 56.550 -1.711 1.00 34.30 198 LEU A C 1
ATOM 3118 O O . LEU A 1 190 ? 34.842 55.353 -1.907 1.00 35.85 198 LEU A O 1
ATOM 3134 N N . LEU A 1 191 ? 35.034 57.487 -2.562 1.00 29.63 199 LEU A N 1
ATOM 3135 C CA . LEU A 1 191 ? 35.792 57.144 -3.768 1.00 31.60 199 LEU A CA 1
ATOM 3136 C C . LEU A 1 191 ? 36.715 58.310 -4.065 1.00 32.55 199 LEU A C 1
ATOM 3137 O O . LEU A 1 191 ? 36.238 59.434 -4.214 1.00 30.26 199 LEU A O 1
ATOM 3153 N N . VAL A 1 192 ? 38.022 58.052 -4.139 1.00 36.60 200 VAL A N 1
ATOM 3154 C CA . VAL A 1 192 ? 39.007 59.093 -4.436 1.00 36.66 200 VAL A CA 1
ATOM 3155 C C . VAL A 1 192 ? 39.976 58.529 -5.467 1.00 36.66 200 VAL A C 1
ATOM 3156 O O . VAL A 1 192 ? 40.869 57.742 -5.128 1.00 37.55 200 VAL A O 1
ATOM 3169 N N . ARG A 1 193 ? 39.797 58.928 -6.728 1.00 36.76 201 ARG A N 1
ATOM 3170 C CA . ARG A 1 193 ? 40.663 58.514 -7.828 1.00 39.54 201 ARG A CA 1
ATOM 3171 C C . ARG A 1 193 ? 41.437 59.674 -8.444 1.00 41.82 201 ARG A C 1
ATOM 3172 O O . ARG A 1 193 ? 42.105 59.486 -9.469 1.00 48.46 201 ARG A O 1
ATOM 3193 N N . ILE A 1 194 ? 41.360 60.870 -7.861 1.00 46.68 202 ILE A N 1
ATOM 3194 C CA . ILE A 1 194 ? 42.201 61.995 -8.249 1.00 49.36 202 ILE A CA 1
ATOM 3195 C C . ILE A 1 194 ? 42.540 62.770 -6.990 1.00 51.44 202 ILE A C 1
ATOM 3196 O O . ILE A 1 194 ? 41.831 62.707 -5.982 1.00 50.64 202 ILE A O 1
ATOM 3212 N N . LYS A 1 195 ? 43.632 63.518 -7.060 1.00 56.03 203 LYS A N 1
ATOM 3213 C CA . LYS A 1 195 ? 44.090 64.271 -5.906 1.00 62.66 203 LYS A CA 1
ATOM 3214 C C . LYS A 1 195 ? 43.286 65.557 -5.774 1.00 54.96 203 LYS A C 1
ATOM 3215 O O . LYS A 1 195 ? 42.889 66.168 -6.771 1.00 48.82 203 LYS A O 1
ATOM 3234 N N . ILE A 1 196 ? 43.016 65.942 -4.531 1.00 53.18 204 ILE A N 1
ATOM 3235 C CA . ILE A 1 196 ? 42.184 67.099 -4.226 1.00 51.92 204 ILE A CA 1
ATOM 3236 C C . ILE A 1 196 ? 43.094 68.210 -3.722 1.00 46.57 204 ILE A C 1
ATOM 3237 O O . ILE A 1 196 ? 43.789 68.052 -2.711 1.00 48.42 204 ILE A O 1
ATOM 3253 N N . GLN A 1 197 ? 43.106 69.325 -4.447 1.00 52.52 205 GLN A N 1
ATOM 3254 C CA . GLN A 1 197 ? 43.902 70.475 -4.037 1.00 60.05 205 GLN A CA 1
ATOM 3255 C C . GLN A 1 197 ? 43.416 71.043 -2.709 1.00 62.14 205 GLN A C 1
ATOM 3256 O O . GLN A 1 197 ? 44.223 71.411 -1.848 1.00 61.82 205 GLN A O 1
ATOM 3270 N N . HIS A 1 198 ? 42.100 71.119 -2.521 1.00 55.39 206 HIS A N 1
ATOM 3271 C CA . HIS A 1 198 ? 41.551 71.767 -1.340 1.00 54.86 206 HIS A CA 1
ATOM 3272 C C . HIS A 1 198 ? 40.072 71.414 -1.246 1.00 45.76 206 HIS A C 1
ATOM 3273 O O . HIS A 1 198 ? 39.424 71.084 -2.244 1.00 43.61 206 HIS A O 1
ATOM 3287 N N . MET A 1 199 ? 39.559 71.448 -0.024 1.00 43.45 207 MET A N 1
ATOM 3288 C CA . MET A 1 199 ? 38.163 71.124 0.224 1.00 38.44 207 MET A CA 1
ATOM 3289 C C . MET A 1 199 ? 37.709 71.852 1.477 1.00 33.20 207 MET A C 1
ATOM 3290 O O . MET A 1 199 ? 38.478 71.993 2.428 1.00 34.54 207 MET A O 1
ATOM 3304 N N . GLU A 1 200 ? 36.464 72.318 1.487 1.00 27.54 208 GLU A N 1
ATOM 3305 C CA . GLU A 1 200 ? 35.969 72.937 2.699 1.00 26.03 208 GLU A CA 1
ATOM 3306 C C . GLU A 1 200 ? 34.456 72.838 2.763 1.00 22.74 208 GLU A C 1
ATOM 3307 O O . GLU A 1 200 ? 33.772 72.613 1.760 1.00 25.22 208 GLU A O 1
ATOM 3319 N N . LEU A 1 201 ? 33.956 72.973 3.976 1.00 20.80 209 LEU A N 1
ATOM 3320 C CA . LEU A 1 201 ? 32.532 72.985 4.239 1.00 21.63 209 LEU A CA 1
ATOM 3321 C C . LEU A 1 201 ? 32.166 74.399 4.649 1.00 22.25 209 LEU A C 1
ATOM 3322 O O . LEU A 1 201 ? 32.834 74.997 5.501 1.00 24.46 209 LEU A O 1
ATOM 3338 N N . GLN A 1 202 ? 31.129 74.945 4.031 1.00 16.40 210 GLN A N 1
ATOM 3339 C CA . GLN A 1 202 ? 30.701 76.298 4.342 1.00 16.04 210 GLN A CA 1
ATOM 3340 C C . GLN A 1 202 ? 29.287 76.288 4.893 1.00 15.02 210 GLN A C 1
ATOM 3341 O O . GLN A 1 202 ? 28.437 75.513 4.442 1.00 17.71 210 GLN A O 1
ATOM 3355 N N . LEU A 1 203 ? 29.040 77.191 5.836 1.00 11.36 211 LEU A N 1
ATOM 3356 C CA . LEU A 1 203 ? 27.694 77.557 6.248 1.00 13.19 211 LEU A CA 1
ATOM 3357 C C . LEU A 1 203 ? 27.410 78.929 5.649 1.00 13.27 211 LEU A C 1
ATOM 3358 O O . LEU A 1 203 ? 28.155 79.877 5.907 1.00 13.00 211 LEU A O 1
ATOM 3374 N N . ILE A 1 204 ? 26.391 79.009 4.806 1.00 14.27 212 ILE A N 1
ATOM 3375 C CA . ILE A 1 204 ? 26.097 80.230 4.063 1.00 13.67 212 ILE A CA 1
ATOM 3376 C C . ILE A 1 204 ? 24.677 80.673 4.365 1.00 14.93 212 ILE A C 1
ATOM 3377 O O . ILE A 1 204 ? 23.758 79.879 4.624 1.00 14.27 212 ILE A O 1
ATOM 3393 N N . LYS A 1 205 ? 24.513 81.985 4.332 1.00 14.81 213 LYS A N 1
ATOM 3394 C CA . LYS A 1 205 ? 23.239 82.653 4.513 1.00 13.93 213 LYS A CA 1
ATOM 3395 C C . LYS A 1 205 ? 22.884 83.318 3.194 1.00 13.03 213 LYS A C 1
ATOM 3396 O O . LYS A 1 205 ? 23.727 84.005 2.610 1.00 12.83 213 LYS A O 1
ATOM 3415 N N . LYS A 1 206 ? 21.663 83.095 2.724 1.00 12.75 214 LYS A N 1
ATOM 3416 C CA . LYS A 1 206 ? 21.121 83.772 1.550 1.00 12.42 214 LYS A CA 1
ATOM 3417 C C . LYS A 1 206 ? 19.940 84.648 1.953 1.00 15.64 214 LYS A C 1
ATOM 3418 O O . LYS A 1 206 ? 18.981 84.172 2.566 1.00 14.07 214 LYS A O 1
ATOM 3437 N N . GLU A 1 207 ? 20.016 85.911 1.591 1.00 12.69 215 GLU A N 1
ATOM 3438 C CA . GLU A 1 207 ? 18.955 86.875 1.827 1.00 16.42 215 GLU A CA 1
ATOM 3439 C C . GLU A 1 207 ? 18.450 87.357 0.478 1.00 17.43 215 GLU A C 1
ATOM 3440 O O . GLU A 1 207 ? 19.204 87.945 -0.316 1.00 15.64 215 GLU A O 1
ATOM 3452 N N . MET A 1 208 ? 17.183 87.071 0.201 1.00 14.75 216 MET A N 1
ATOM 3453 C CA . MET A 1 208 ? 16.547 87.434 -1.057 1.00 18.70 216 MET A CA 1
ATOM 3454 C C . MET A 1 208 ? 15.559 88.568 -0.778 1.00 18.87 216 MET A C 1
ATOM 3455 O O . MET A 1 208 ? 14.686 88.420 0.067 1.00 19.80 216 MET A O 1
ATOM 3469 N N . THR A 1 209 ? 15.686 89.700 -1.470 1.00 24.56 217 THR A N 1
ATOM 3470 C CA . THR A 1 209 ? 14.848 90.868 -1.154 1.00 24.25 217 THR A CA 1
ATOM 3471 C C . THR A 1 209 ? 14.304 91.376 -2.455 1.00 27.14 217 THR A C 1
ATOM 3472 O O . THR A 1 209 ? 15.091 91.710 -3.338 1.00 30.14 217 THR A O 1
ATOM 3483 N N . GLY A 1 210 ? 12.958 91.482 -2.545 1.00 48.69 218 GLY A N 1
ATOM 3484 C CA . GLY A 1 210 ? 12.249 91.887 -3.747 1.00 55.13 218 GLY A CA 1
ATOM 3485 C C . GLY A 1 210 ? 11.832 90.724 -4.645 1.00 61.87 218 GLY A C 1
ATOM 3486 O O . GLY A 1 210 ? 12.003 89.548 -4.329 1.00 60.05 218 GLY A O 1
ATOM 3490 N N . ILE A 1 211 ? 11.239 91.075 -5.792 1.00 60.63 219 ILE A N 1
ATOM 3491 C CA . ILE A 1 211 ? 10.836 90.110 -6.816 1.00 66.24 219 ILE A CA 1
ATOM 3492 C C . ILE A 1 211 ? 11.060 90.720 -8.195 1.00 70.20 219 ILE A C 1
ATOM 3493 O O . ILE A 1 211 ? 10.998 91.939 -8.372 1.00 63.86 219 ILE A O 1
ATOM 3509 N N . GLY A 1 212 ? 11.284 89.855 -9.184 1.00 83.20 220 GLY A N 1
ATOM 3510 C CA . GLY A 1 212 ? 11.482 90.299 -10.542 1.00 91.20 220 GLY A CA 1
ATOM 3511 C C . GLY A 1 212 ? 12.589 91.330 -10.604 1.00 94.64 220 GLY A C 1
ATOM 3512 O O . GLY A 1 212 ? 13.563 91.248 -9.854 1.00 92.19 220 GLY A O 1
ATOM 3516 N N . PRO A 1 213 ? 12.463 92.336 -11.488 1.00 106.52 221 PRO A N 1
ATOM 3517 C CA . PRO A 1 213 ? 13.488 93.390 -11.556 1.00 108.20 221 PRO A CA 1
ATOM 3518 C C . PRO A 1 213 ? 13.998 93.856 -10.199 1.00 103.86 221 PRO A C 1
ATOM 3519 O O . PRO A 1 213 ? 15.163 94.247 -10.072 1.00 104.37 221 PRO A O 1
ATOM 3530 N N . SER A 1 214 ? 13.137 93.821 -9.178 1.00 91.14 222 SER A N 1
ATOM 3531 C CA . SER A 1 214 ? 13.550 94.237 -7.843 1.00 81.40 222 SER A CA 1
ATOM 3532 C C . SER A 1 214 ? 14.563 93.290 -7.205 1.00 66.90 222 SER A C 1
ATOM 3533 O O . SER A 1 214 ? 15.214 93.686 -6.232 1.00 57.40 222 SER A O 1
ATOM 3541 N N . THR A 1 215 ? 14.719 92.062 -7.714 1.00 41.12 223 THR A N 1
ATOM 3542 C CA . THR A 1 215 ? 15.387 91.030 -6.925 1.00 41.45 223 THR A CA 1
ATOM 3543 C C . THR A 1 215 ? 16.822 91.415 -6.586 1.00 40.18 223 THR A C 1
ATOM 3544 O O . THR A 1 215 ? 17.571 91.928 -7.422 1.00 46.12 223 THR A O 1
ATOM 3555 N N . THR A 1 216 ? 17.192 91.149 -5.337 1.00 57.96 224 THR A N 1
ATOM 3556 C CA . THR A 1 216 ? 18.553 91.304 -4.839 1.00 51.89 224 THR A CA 1
ATOM 3557 C C . THR A 1 216 ? 18.810 90.120 -3.915 1.00 42.23 224 THR A C 1
ATOM 3558 O O . THR A 1 216 ? 18.071 89.937 -2.944 1.00 31.25 224 THR A O 1
ATOM 3569 N N . THR A 1 217 ? 19.828 89.314 -4.223 1.00 33.42 225 THR A N 1
ATOM 3570 C CA . THR A 1 217 ? 20.193 88.134 -3.432 1.00 26.01 225 THR A CA 1
ATOM 3571 C C . THR A 1 217 ? 21.581 88.340 -2.866 1.00 21.77 225 THR A C 1
ATOM 3572 O O . THR A 1 217 ? 22.544 88.524 -3.617 1.00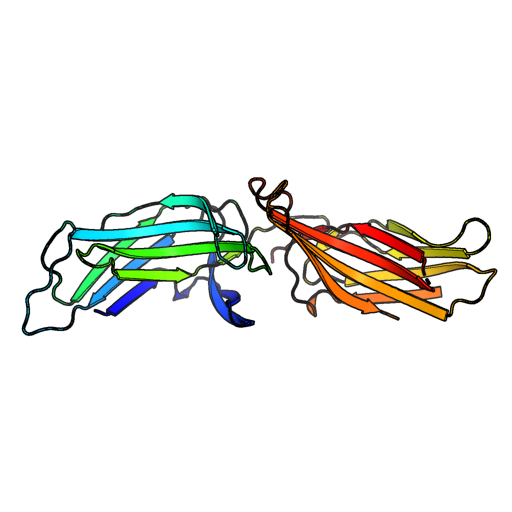 23.56 225 THR A O 1
ATOM 3583 N N . GLU A 1 218 ? 21.679 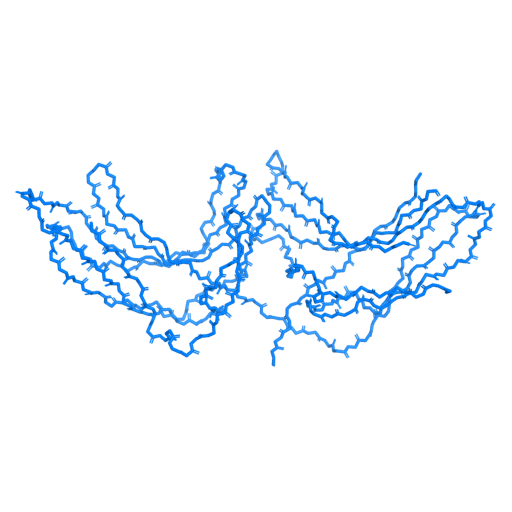88.304 -1.561 1.00 21.38 226 GLU A N 1
ATOM 3584 C CA . GLU A 1 218 ? 22.952 88.437 -0.895 1.00 22.32 226 GLU A CA 1
ATOM 3585 C C . GLU A 1 218 ? 23.308 87.080 -0.315 1.00 16.25 226 GLU A C 1
ATOM 3586 O O . GLU A 1 218 ? 22.484 86.462 0.358 1.00 14.86 226 GLU A O 1
ATOM 3598 N N . THR A 1 219 ? 24.517 86.612 -0.612 1.00 16.63 227 THR A N 1
ATOM 3599 C CA . THR A 1 219 ? 25.045 85.353 -0.096 1.00 15.57 227 THR A CA 1
ATOM 3600 C C . THR A 1 219 ? 26.246 85.672 0.791 1.00 15.61 227 THR A C 1
ATOM 3601 O O . THR A 1 219 ? 27.187 86.349 0.348 1.00 17.13 227 THR A O 1
ATOM 3612 N N . GLU A 1 220 ? 26.207 85.180 2.030 1.00 15.01 228 GLU A N 1
ATOM 3613 C CA . GLU A 1 220 ? 27.255 85.449 3.004 1.00 15.88 228 GLU A CA 1
ATOM 3614 C C . GLU A 1 220 ? 27.783 84.144 3.576 1.00 14.10 228 GLU A C 1
ATOM 3615 O O . GLU A 1 220 ? 26.998 83.276 3.976 1.00 14.76 228 GLU A O 1
ATOM 3627 N N . THR A 1 221 ? 29.105 84.010 3.614 1.00 17.21 229 THR A N 1
ATOM 3628 C CA . THR A 1 221 ? 29.722 82.851 4.259 1.00 15.38 229 THR A CA 1
ATOM 3629 C C . THR A 1 221 ? 29.791 83.133 5.755 1.00 13.79 229 THR A C 1
ATOM 3630 O O . THR A 1 221 ? 30.570 83.988 6.190 1.00 19.57 229 THR A O 1
ATOM 3641 N N . VAL A 1 222 ? 28.945 82.466 6.512 1.00 13.58 230 VAL A N 1
ATOM 3642 C CA . VAL A 1 222 ? 28.873 82.671 7.962 1.00 20.40 230 VAL A CA 1
ATOM 3643 C C . VAL A 1 222 ? 30.027 81.967 8.644 1.00 18.05 230 VAL A C 1
ATOM 3644 O O . VAL A 1 222 ? 30.632 82.485 9.600 1.00 18.46 230 VAL A O 1
ATOM 3657 N N . ALA A 1 223 ? 30.355 80.781 8.159 1.00 15.02 231 ALA A N 1
ATOM 3658 C CA . ALA A 1 223 ? 31.386 79.952 8.758 1.00 19.71 231 ALA A CA 1
ATOM 3659 C C . ALA A 1 223 ? 31.966 79.057 7.689 1.00 21.10 231 ALA A C 1
ATOM 3660 O O . ALA A 1 223 ? 31.272 78.664 6.750 1.00 19.93 231 ALA A O 1
ATOM 3667 N N . LYS A 1 224 ? 33.231 78.706 7.852 1.00 24.23 232 LYS A N 1
ATOM 3668 C CA . LYS A 1 224 ? 33.831 77.704 6.993 1.00 22.93 232 LYS A CA 1
ATOM 3669 C C . LYS A 1 224 ? 34.784 76.830 7.798 1.00 27.94 232 LYS A C 1
ATOM 3670 O O . LYS A 1 224 ? 35.276 77.217 8.864 1.00 31.12 232 LYS A O 1
ATOM 3689 N N . TYR A 1 225 ? 35.020 75.629 7.265 1.00 25.88 233 TYR A N 1
ATOM 3690 C CA . TYR A 1 225 ? 35.790 74.575 7.927 1.00 34.87 233 TYR A CA 1
ATOM 3691 C C . TYR A 1 225 ? 36.609 73.855 6.863 1.00 38.45 233 TYR A C 1
ATOM 3692 O O . TYR A 1 225 ? 36.036 73.312 5.914 1.00 32.35 233 TYR A O 1
ATOM 3710 N N . GLU A 1 226 ? 37.939 73.888 6.994 1.00 60.09 234 GLU A N 1
ATOM 3711 C CA . GLU A 1 226 ? 38.882 73.157 6.111 1.00 63.26 234 GLU A CA 1
ATOM 3712 C C . GLU A 1 226 ? 38.368 71.853 5.504 1.00 60.46 234 GLU A C 1
ATOM 3713 O O . GLU A 1 226 ? 39.076 70.832 5.527 1.00 56.56 234 GLU A O 1
ATOM 3725 N N . SER A 1 237 ? 35.334 59.705 8.245 1.00 38.92 245 SER A N 1
ATOM 3726 C CA . SER A 1 237 ? 36.762 59.833 8.471 1.00 41.75 245 SER A CA 1
ATOM 3727 C C . SER A 1 237 ? 37.202 61.237 8.936 1.00 37.01 245 SER A C 1
ATOM 3728 O O . SER A 1 237 ? 38.226 61.336 9.594 1.00 36.75 245 SER A O 1
ATOM 3735 N N . ILE A 1 238 ? 36.457 62.308 8.645 1.00 26.23 246 ILE A N 1
ATOM 3736 C CA . ILE A 1 238 ? 36.782 63.607 9.239 1.00 27.85 246 ILE A CA 1
ATOM 3737 C C . ILE A 1 238 ? 35.579 64.171 9.986 1.00 21.63 246 ILE A C 1
ATOM 3738 O O . ILE A 1 238 ? 34.570 64.518 9.357 1.00 19.27 246 ILE A O 1
ATOM 3754 N N . PRO A 1 239 ? 35.646 64.304 11.312 1.00 23.48 247 PRO A N 1
ATOM 3755 C CA . PRO A 1 239 ? 34.550 64.963 12.033 1.00 20.44 247 PRO A CA 1
ATOM 3756 C C . PRO A 1 239 ? 34.523 66.459 11.804 1.00 19.55 247 PRO A C 1
ATOM 3757 O O . PRO A 1 239 ? 35.561 67.124 11.778 1.00 26.98 247 PRO A O 1
ATOM 3768 N N . ILE A 1 240 ? 33.312 66.987 11.677 1.00 17.46 248 ILE A N 1
ATOM 3769 C CA . ILE A 1 240 ? 33.054 68.413 11.523 1.00 19.93 248 ILE A CA 1
ATOM 3770 C C . ILE A 1 240 ? 32.086 68.818 12.622 1.00 19.98 248 ILE A C 1
ATOM 3771 O O . ILE A 1 240 ? 31.078 68.141 12.829 1.00 17.31 248 ILE A O 1
ATOM 3787 N N . ARG A 1 241 ? 32.355 69.939 13.280 1.00 16.57 249 ARG A N 1
ATOM 3788 C CA . ARG A 1 241 ? 31.425 70.485 14.259 1.00 15.39 249 ARG A CA 1
ATOM 3789 C C . ARG A 1 241 ? 31.389 71.980 14.055 1.00 18.31 249 ARG A C 1
ATOM 3790 O O . ARG A 1 241 ? 32.435 72.630 14.153 1.00 20.10 249 ARG A O 1
ATOM 3811 N N . LEU A 1 242 ? 30.199 72.507 13.798 1.00 15.14 250 LEU A N 1
ATOM 3812 C CA . LEU A 1 242 ? 29.976 73.948 13.695 1.00 16.44 250 LEU A CA 1
ATOM 3813 C C . LEU A 1 242 ? 29.116 74.352 14.885 1.00 15.51 250 LEU A C 1
ATOM 3814 O O . LEU A 1 242 ? 27.964 73.916 15.009 1.00 14.85 250 LEU A O 1
ATOM 3830 N N . PHE A 1 243 ? 29.706 75.150 15.773 1.00 13.73 251 PHE A N 1
ATOM 3831 C CA . PHE A 1 243 ? 29.031 75.618 16.977 1.00 14.01 251 PHE A CA 1
ATOM 3832 C C . PHE A 1 243 ? 28.266 76.901 16.644 1.00 13.84 251 PHE A C 1
ATOM 3833 O O . PHE A 1 243 ? 28.828 78.007 16.610 1.00 14.10 251 PHE A O 1
ATOM 3850 N N . LEU A 1 244 ? 26.961 76.763 16.448 1.00 12.80 252 LEU A N 1
ATOM 3851 C CA . LEU A 1 244 ? 26.143 77.883 15.981 1.00 13.41 252 LEU A CA 1
ATOM 3852 C C . LEU A 1 244 ? 26.043 79.044 16.952 1.00 13.45 252 LEU A C 1
ATOM 3853 O O . LEU A 1 244 ? 25.740 80.157 16.506 1.00 15.19 252 LEU A O 1
ATOM 3869 N N . ALA A 1 245 ? 26.233 78.827 18.251 1.00 12.88 253 ALA A N 1
ATOM 3870 C CA . ALA A 1 245 ? 26.155 79.930 19.194 1.00 14.73 253 ALA A CA 1
ATOM 3871 C C . ALA A 1 245 ? 27.175 81.011 18.866 1.00 18.62 253 ALA A C 1
ATOM 3872 O O . ALA A 1 245 ? 26.981 82.168 19.224 1.00 19.76 253 ALA A O 1
ATOM 3879 N N . GLY A 1 246 ? 28.266 80.646 18.210 1.00 16.46 254 GLY A N 1
ATOM 3880 C CA . GLY A 1 246 ? 29.329 81.594 17.945 1.00 23.94 254 GLY A CA 1
ATOM 3881 C C . GLY A 1 246 ? 29.064 82.537 16.788 1.00 19.38 254 GLY A C 1
ATOM 3882 O O . GLY A 1 246 ? 29.861 83.450 16.553 1.00 23.13 254 GLY A O 1
ATOM 3886 N N . TYR A 1 247 ? 27.969 82.347 16.074 1.00 16.10 255 TYR A N 1
ATOM 3887 C CA . TYR A 1 247 ? 27.662 83.117 14.884 1.00 18.43 255 TYR A CA 1
ATOM 3888 C C . TYR A 1 247 ? 26.405 83.944 15.112 1.00 23.19 255 TYR A C 1
ATOM 3889 O O . TYR A 1 247 ? 25.585 83.660 15.991 1.00 22.20 255 TYR A O 1
ATOM 3907 N N . ASP A 1 248 ? 26.249 84.982 14.299 1.00 25.31 256 ASP A N 1
ATOM 3908 C CA . ASP A 1 248 ? 25.121 85.898 14.449 1.00 37.56 256 ASP A CA 1
ATOM 3909 C C . ASP A 1 248 ? 24.044 85.350 13.540 1.00 34.76 256 ASP A C 1
ATOM 3910 O O . ASP A 1 248 ? 23.927 85.734 12.373 1.00 37.72 256 ASP A O 1
ATOM 3919 N N . LEU A 1 249 ? 23.287 84.390 14.051 1.00 22.93 257 LEU A N 1
ATOM 3920 C CA . LEU A 1 249 ? 22.298 83.739 13.232 1.00 16.71 257 LEU A CA 1
ATOM 3921 C C . LEU A 1 249 ? 20.895 84.172 13.621 1.00 21.04 257 LEU A C 1
ATOM 3922 O O . LEU A 1 249 ? 20.595 84.422 14.791 1.00 27.63 257 LEU A O 1
ATOM 3938 N N . THR A 1 250 ? 20.045 84.242 12.629 1.00 18.53 258 THR A N 1
ATOM 3939 C CA . THR A 1 250 ? 18.621 84.412 12.845 1.00 19.65 258 THR A CA 1
ATOM 3940 C C . THR A 1 250 ? 17.857 83.237 12.243 1.00 19.70 258 THR A C 1
ATOM 3941 O O . THR A 1 250 ? 18.409 82.463 11.456 1.00 20.93 258 THR A O 1
ATOM 3952 N N . PRO A 1 251 ? 16.590 83.050 12.609 1.00 14.99 259 PRO A N 1
ATOM 3953 C CA . PRO A 1 251 ? 15.824 81.953 12.016 1.00 12.44 259 PRO A CA 1
ATOM 3954 C C . PRO A 1 251 ? 15.670 82.072 10.510 1.00 13.71 259 PRO A C 1
ATOM 3955 O O . PRO A 1 251 ? 15.732 83.161 9.932 1.00 14.91 259 PRO A O 1
ATOM 3966 N N . THR A 1 252 ? 15.481 80.920 9.887 1.00 13.31 260 THR A N 1
ATOM 3967 C CA . THR A 1 252 ? 14.980 80.870 8.521 1.00 12.01 260 THR A CA 1
ATOM 3968 C C . THR A 1 252 ? 13.658 81.620 8.439 1.00 13.66 260 THR A C 1
ATOM 3969 O O . THR A 1 252 ? 12.773 81.449 9.295 1.00 15.83 260 THR A O 1
ATOM 3980 N N . MET A 1 253 ? 13.531 82.462 7.418 1.00 13.90 261 MET A N 1
ATOM 3981 C CA . MET A 1 253 ? 12.314 83.224 7.159 1.00 12.13 261 MET A CA 1
ATOM 3982 C C . MET A 1 253 ? 11.923 83.061 5.700 1.00 12.88 261 MET A C 1
ATOM 3983 O O . MET A 1 253 ? 12.648 83.519 4.811 1.00 17.40 261 MET A O 1
ATOM 3997 N N . ARG A 1 254 ? 10.770 82.456 5.441 1.00 15.66 262 ARG A N 1
ATOM 3998 C CA . ARG A 1 254 ? 10.361 82.182 4.055 1.00 19.33 262 ARG A CA 1
ATOM 3999 C C . ARG A 1 254 ? 9.258 83.115 3.583 1.00 22.53 262 ARG A C 1
ATOM 4000 O O . ARG A 1 254 ? 8.149 83.103 4.128 1.00 24.65 262 ARG A O 1
ATOM 4021 N N . ASP A 1 255 ? 9.551 83.872 2.519 1.00 26.83 263 ASP A N 1
ATOM 4022 C CA . ASP A 1 255 ? 8.578 84.668 1.777 1.00 29.43 263 ASP A CA 1
ATOM 4023 C C . ASP A 1 255 ? 7.689 85.495 2.707 1.00 30.15 263 ASP A C 1
ATOM 4024 O 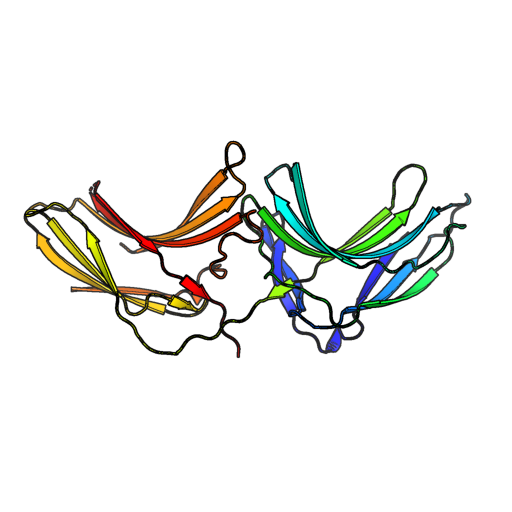O . ASP A 1 255 ? 6.463 85.518 2.575 1.00 27.86 263 ASP A O 1
ATOM 4033 N N . VAL A 1 256 ? 8.334 86.227 3.617 1.00 25.20 264 VAL A N 1
ATOM 4034 C CA . VAL A 1 256 ? 7.658 87.114 4.565 1.00 23.54 264 VAL A CA 1
ATOM 4035 C C . VAL A 1 256 ? 6.842 88.177 3.840 1.00 23.18 264 VAL A C 1
ATOM 4036 O O . VAL A 1 256 ? 7.392 89.159 3.342 1.00 19.97 264 VAL A O 1
ATOM 4049 N N . ASN A 1 257 ? 5.515 88.014 3.823 1.00 23.00 265 ASN A N 1
ATOM 4050 C CA . ASN A 1 257 ? 4.603 88.819 3.005 1.00 23.71 265 ASN A CA 1
ATOM 4051 C C . ASN A 1 257 ? 5.123 88.977 1.570 1.00 24.70 265 ASN A C 1
ATOM 4052 O O . ASN A 1 257 ? 4.891 89.999 0.918 1.00 24.24 265 ASN A O 1
ATOM 4063 N N . LYS A 1 258 ? 5.830 87.962 1.072 1.00 25.36 266 LYS A N 1
ATOM 4064 C CA . LYS A 1 258 ? 6.350 87.943 -0.302 1.00 28.22 266 LYS A CA 1
ATOM 4065 C C . LYS A 1 258 ? 7.340 89.073 -0.539 1.00 30.42 266 LYS A C 1
ATOM 4066 O O . LYS A 1 258 ? 7.532 89.509 -1.678 1.00 33.59 266 LYS A O 1
ATOM 4085 N N . LYS A 1 259 ? 7.976 89.566 0.517 1.00 20.65 267 LYS A N 1
ATOM 4086 C CA . LYS A 1 259 ? 8.900 90.677 0.374 1.00 20.53 267 LYS A CA 1
ATOM 4087 C C . LYS A 1 259 ? 10.350 90.279 0.538 1.00 19.09 267 LYS A C 1
ATOM 4088 O O . LYS A 1 259 ? 11.214 90.933 -0.035 1.00 20.10 267 LYS A O 1
ATOM 4107 N N . PHE A 1 260 ? 10.654 89.268 1.344 1.00 18.01 268 PHE A N 1
ATOM 4108 C CA . PHE A 1 260 ? 12.033 88.820 1.475 1.00 15.87 268 PHE A CA 1
ATOM 4109 C C . PHE A 1 260 ? 12.056 87.413 2.049 1.00 16.56 268 PHE A C 1
ATOM 4110 O O . PHE A 1 260 ? 11.068 86.927 2.602 1.00 15.30 268 PHE A O 1
ATOM 4127 N N . SER A 1 261 ? 13.203 86.765 1.894 1.00 14.06 269 SER A N 1
ATOM 4128 C CA . SER A 1 261 ? 13.469 85.470 2.510 1.00 12.98 269 SER A CA 1
ATOM 4129 C C . SER A 1 261 ? 14.876 85.463 3.086 1.00 13.13 269 SER A C 1
ATOM 4130 O O . SER A 1 261 ? 15.771 86.144 2.576 1.00 13.05 269 SER A O 1
ATOM 4138 N N . VAL A 1 262 ? 15.069 84.663 4.137 1.00 12.16 270 VAL A N 1
ATOM 4139 C CA . VAL A 1 262 ? 16.374 84.394 4.728 1.00 11.74 270 VAL A CA 1
ATOM 4140 C C . VAL A 1 262 ? 16.494 82.889 4.876 1.00 14.13 270 VAL A C 1
ATOM 4141 O O . VAL A 1 262 ? 15.679 82.269 5.571 1.00 15.32 270 VAL A O 1
ATOM 4154 N N . ARG A 1 263 ? 17.504 82.305 4.225 1.00 12.43 271 ARG A N 1
ATOM 4155 C CA . ARG A 1 263 ? 17.648 80.859 4.177 1.00 14.02 271 ARG A CA 1
ATOM 4156 C C . ARG A 1 263 ? 19.113 80.500 4.392 1.00 15.52 271 ARG A C 1
ATOM 4157 O O . ARG A 1 263 ? 20.009 81.298 4.123 1.00 15.46 271 ARG A O 1
ATOM 4178 N N . TYR A 1 264 ? 19.348 79.297 4.912 1.00 14.15 272 TYR A N 1
ATOM 4179 C CA . TYR A 1 264 ? 20.675 78.852 5.307 1.00 10.98 272 TYR A CA 1
ATOM 4180 C C . TYR A 1 264 ? 20.987 77.541 4.601 1.00 12.75 272 TYR A C 1
ATOM 4181 O O . TYR A 1 264 ? 20.102 76.700 4.416 1.00 12.20 272 TYR A O 1
ATOM 4199 N N . PHE A 1 265 ? 22.243 77.389 4.206 1.00 10.41 273 PHE A N 1
ATOM 4200 C CA . PHE A 1 265 ? 22.705 76.212 3.482 1.00 14.19 273 PHE A CA 1
ATOM 4201 C C . PHE A 1 265 ? 24.074 75.757 3.972 1.00 14.98 273 PHE A C 1
ATOM 4202 O O . PHE A 1 265 ? 24.917 76.560 4.389 1.00 15.58 273 PHE A O 1
ATOM 4219 N N . LEU A 1 266 ? 24.289 74.446 3.901 1.00 12.34 274 LEU A N 1
ATOM 4220 C CA . LEU A 1 266 ? 25.624 73.878 3.963 1.00 14.25 274 LEU A CA 1
ATOM 4221 C C . LEU A 1 266 ? 26.124 73.653 2.548 1.00 17.97 274 LEU A C 1
ATOM 4222 O O . LEU A 1 266 ? 25.392 73.164 1.687 1.00 17.97 274 LEU A O 1
ATOM 4238 N N . ASN A 1 267 ? 27.368 74.036 2.309 1.00 12.65 275 ASN A N 1
ATOM 4239 C CA . ASN A 1 267 ? 27.956 74.004 0.988 1.00 17.16 275 ASN A CA 1
ATOM 4240 C C . ASN A 1 267 ? 29.270 73.249 1.096 1.00 18.32 275 ASN A C 1
ATOM 4241 O O . ASN A 1 267 ? 30.143 73.633 1.875 1.00 17.25 275 ASN A O 1
ATOM 4252 N N . LEU A 1 268 ? 29.391 72.161 0.349 1.00 20.55 276 LEU A N 1
ATOM 4253 C CA . LEU A 1 268 ? 30.610 71.362 0.302 1.00 22.06 276 LEU A CA 1
ATOM 4254 C C . LEU A 1 268 ? 31.361 71.677 -0.998 1.00 26.59 276 LEU A C 1
ATOM 4255 O O . LEU A 1 268 ? 30.785 71.588 -2.087 1.00 24.56 276 LEU A O 1
ATOM 4271 N N . VAL A 1 269 ? 32.633 72.084 -0.884 1.00 23.39 277 VAL A N 1
ATOM 4272 C CA . VAL A 1 269 ? 33.392 72.633 -2.006 1.00 21.96 277 VAL A CA 1
ATOM 4273 C C . VAL A 1 269 ? 34.679 71.837 -2.172 1.00 27.24 277 VAL A C 1
ATOM 4274 O O . VAL A 1 269 ? 35.462 71.720 -1.223 1.00 30.63 277 VAL A O 1
ATOM 4287 N N . LEU A 1 270 ? 34.889 71.309 -3.378 1.00 28.82 278 LEU A N 1
ATOM 4288 C CA . LEU A 1 270 ? 36.083 70.564 -3.774 1.00 29.71 278 LEU A CA 1
ATOM 4289 C C . LEU A 1 270 ? 36.776 71.313 -4.897 1.00 32.73 278 LEU A C 1
ATOM 4290 O O . LEU A 1 270 ? 36.124 71.950 -5.727 1.00 39.12 278 LEU A O 1
ATOM 4306 N N . VAL A 1 271 ? 38.098 71.198 -4.951 1.00 43.47 279 VAL A N 1
ATOM 4307 C CA . VAL A 1 271 ? 38.874 71.795 -6.034 1.00 48.66 279 VAL A CA 1
ATOM 4308 C C . VAL A 1 271 ? 39.981 70.821 -6.388 1.00 48.69 279 VAL A C 1
ATOM 4309 O O . VAL A 1 271 ? 40.572 70.234 -5.483 1.00 46.90 279 VAL A O 1
ATOM 4322 N N . ARG A 1 277 ? 36.299 73.166 -10.120 1.00 54.28 285 ARG A N 1
ATOM 4323 C CA . ARG A 1 277 ? 35.644 73.247 -8.815 1.00 51.90 285 ARG A CA 1
ATOM 4324 C C . ARG A 1 277 ? 34.356 72.454 -8.796 1.00 40.39 285 ARG A C 1
ATOM 4325 O O . ARG A 1 277 ? 33.605 72.441 -9.774 1.00 36.45 285 ARG A O 1
ATOM 4345 N N . TYR A 1 278 ? 34.091 71.818 -7.659 1.00 35.34 286 TYR A N 1
ATOM 4346 C CA . TYR A 1 278 ? 32.918 70.978 -7.494 1.00 33.17 286 TYR A CA 1
ATOM 4347 C C . TYR A 1 278 ? 32.223 71.381 -6.217 1.00 28.15 286 TYR A C 1
ATOM 4348 O O . TYR A 1 278 ? 32.871 71.516 -5.174 1.00 28.89 286 TYR A O 1
ATOM 4366 N N . PHE A 1 279 ? 30.912 71.588 -6.287 1.00 25.74 287 PHE A N 1
ATOM 4367 C CA . PHE A 1 279 ? 30.199 72.038 -5.105 1.00 25.58 287 PHE A CA 1
ATOM 4368 C C . PHE A 1 279 ? 28.805 71.434 -5.076 1.00 22.36 287 PHE A C 1
ATOM 4369 O O . PHE A 1 279 ? 28.203 71.158 -6.122 1.00 21.92 287 PHE A O 1
ATOM 4386 N N . LYS A 1 280 ? 28.292 71.262 -3.866 1.00 18.92 288 LYS A N 1
ATOM 4387 C CA . LYS A 1 280 ? 26.910 70.880 -3.654 1.00 18.35 288 LYS A CA 1
ATOM 4388 C C . LYS A 1 280 ? 26.391 71.646 -2.453 1.00 16.60 288 LYS A C 1
ATOM 4389 O O . LYS A 1 280 ? 27.105 71.806 -1.451 1.00 17.16 288 LYS A O 1
ATOM 4408 N N . GLN A 1 281 ? 25.136 72.092 -2.506 1.00 18.48 289 GLN A N 1
ATOM 4409 C CA . GLN A 1 281 ? 24.587 72.751 -1.329 1.00 16.53 289 GLN A CA 1
ATOM 4410 C C . GLN A 1 281 ? 23.250 72.129 -0.937 1.00 20.00 289 GLN A C 1
ATOM 4411 O O . GLN A 1 281 ? 22.537 71.572 -1.769 1.00 22.71 289 GLN A O 1
ATOM 4425 N N . GLN A 1 282 ? 22.941 72.189 0.357 1.00 15.10 290 GLN A N 1
ATOM 4426 C CA . GLN A 1 282 ? 21.688 71.668 0.896 1.00 19.50 290 GLN A CA 1
ATOM 4427 C C . GLN A 1 282 ? 21.188 72.605 1.965 1.00 18.01 290 GLN A C 1
ATOM 4428 O O . GLN A 1 282 ? 21.960 73.041 2.823 1.00 16.29 290 GLN A O 1
ATOM 4442 N N . GLU A 1 283 ? 19.889 72.860 1.954 1.00 14.22 291 GLU A N 1
ATOM 4443 C CA . GLU A 1 283 ? 19.328 73.792 2.921 1.00 15.15 291 GLU A CA 1
ATOM 4444 C C . GLU A 1 283 ? 19.171 73.131 4.282 1.00 16.82 291 GLU A C 1
ATOM 4445 O O . GLU A 1 283 ? 18.831 71.945 4.372 1.00 16.07 291 GLU A O 1
ATOM 4457 N N . ILE A 1 284 ? 19.416 73.912 5.325 1.00 12.96 292 ILE A N 1
ATOM 4458 C CA . ILE A 1 284 ? 19.042 73.571 6.694 1.00 12.83 292 ILE A CA 1
ATOM 4459 C C . ILE A 1 284 ? 18.146 74.684 7.213 1.00 15.11 292 ILE A C 1
ATOM 4460 O O . ILE A 1 284 ? 18.284 75.843 6.824 1.00 16.67 292 ILE A O 1
ATOM 4476 N N . VAL A 1 285 ? 17.232 74.335 8.109 1.00 15.12 293 VAL A N 1
ATOM 4477 C CA . VAL A 1 285 ? 16.293 75.302 8.674 1.00 14.54 293 VAL A CA 1
ATOM 4478 C C . VAL A 1 285 ? 16.797 75.696 10.054 1.00 15.02 293 VAL A C 1
ATOM 4479 O O . VAL A 1 285 ? 17.009 74.832 10.915 1.00 14.54 293 VAL A O 1
ATOM 4492 N N . LEU A 1 286 ? 16.982 76.997 10.276 1.00 13.64 294 LE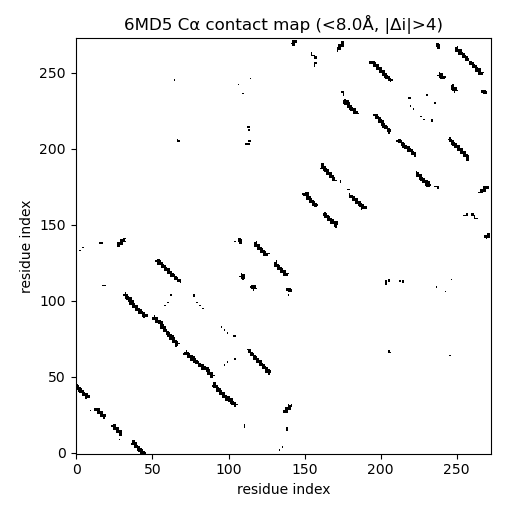U A N 1
ATOM 4493 C CA . LEU A 1 286 ? 17.313 77.502 11.603 1.00 15.17 294 LEU A CA 1
ATOM 4494 C C . LEU A 1 286 ? 16.038 77.989 12.275 1.00 15.22 294 LEU A C 1
ATOM 4495 O O . LEU A 1 286 ? 15.165 78.590 11.628 1.00 15.09 294 LEU A O 1
ATOM 4511 N N . TRP A 1 287 ? 15.937 77.728 13.578 1.00 11.78 295 TRP A N 1
ATOM 4512 C CA . TRP A 1 287 ? 14.755 78.113 14.354 1.00 12.94 295 TRP A CA 1
ATOM 4513 C C . TRP A 1 287 ? 15.169 78.579 15.747 1.00 16.62 295 TRP A C 1
ATOM 4514 O O . TRP A 1 287 ? 16.272 78.312 16.214 1.00 14.92 295 TRP A O 1
ATOM 4535 N N . ARG A 1 288 ? 14.287 79.350 16.382 1.00 15.32 296 ARG A N 1
ATOM 4536 C CA . ARG A 1 288 ? 14.549 79.963 17.673 1.00 16.05 296 ARG A CA 1
ATOM 4537 C C . ARG A 1 288 ? 13.821 79.158 18.738 1.00 17.74 296 ARG A C 1
ATOM 4538 O O . ARG A 1 288 ? 12.601 78.985 18.678 1.00 17.82 296 ARG A O 1
ATOM 4559 N N . LYS A 1 289 ? 14.576 78.634 19.676 1.00 19.06 297 LYS A N 1
ATOM 4560 C CA . LYS A 1 289 ? 14.028 77.792 20.725 1.00 21.83 297 LYS A CA 1
ATOM 4561 C C . LYS A 1 289 ? 13.653 78.644 21.929 1.00 28.25 297 LYS A C 1
ATOM 4562 O O . LYS A 1 289 ? 14.259 79.688 22.190 1.00 34.19 297 LYS A O 1
ATOM 4581 N N . ALA A 1 290 ? 12.604 78.225 22.624 1.00 43.06 298 ALA A N 1
ATOM 4582 C CA . ALA A 1 290 ? 12.145 78.912 23.824 1.00 50.09 298 ALA A CA 1
ATOM 4583 C C . ALA A 1 290 ? 12.933 78.429 25.033 1.00 51.09 298 ALA A C 1
ATOM 4584 O O . ALA A 1 290 ? 13.688 77.462 24.953 1.00 47.18 298 ALA A O 1
ATOM 4591 N N . PRO A 1 291 ? 12.782 79.091 26.193 1.00 82.27 299 PRO A N 1
ATOM 4592 C CA . PRO A 1 291 ? 13.453 78.583 27.396 1.00 86.37 299 PRO A CA 1
ATOM 4593 C C . PRO A 1 291 ? 12.544 77.766 28.317 1.00 78.72 299 PRO A C 1
ATOM 4594 O O . PRO A 1 291 ? 11.608 77.120 27.847 1.00 71.29 299 PRO A O 1
#

Sequence (273 aa):
CEIDVILNDAESRKTAELKTEEGKLEKHYLFYDGESVSGKVNINVKQTSKRLEHQGIRIEFVGQIELFSDKSNTHEFVVNLVVKELALPGELTQNRSYDFEFMMQVEKPYESYVGANVRLRYFLKVTIVRRLSDLVKEYDLIVHQLATYPDVNNSIKMEVGIEDCLHIEFEYNKSKYHLKDVIVGKIYFLLVRIKIQHMELQLIKKEMTGIGPSTTTETETVAKYESIPIRLFLAGYDLTPTMRDVNKKFSVRYFLNLVLVRYFKQQEIVLWRKAP

Nearest PDB structures (foldseek):
  6md5-assembly1_A  TM=1.004E+00  e=8.119E-50  Danio rerio
  2fau-assembly1_A  TM=9.571E-01  e=3.922E-40  Homo sapiens
  3lha-assembly2_B  TM=9.659E-01  e=1.856E-37  Mus musculus
  3lh8-assembly2_B  TM=9.640E-01  e=2.356E-37  Mus musculus
  3lh9-assembly2_B  TM=9.609E-01  e=1.517E-36  Mus musculus

Secondary structure (DSSP, 8-state):
-EEEEEETTTTT--EEEEE-TTS-EEEEEEE-TT--EEEEEEEE----SS--EES-EEEEEEEEEEETTTT-EEEEEEEEEEEEE-SEE--SEEEEEEEE-S----S--EE-SSEEEEEEEEEEE--SS--EEEEEEEEE-------S----EEEEEEETTTEEEEEEES-SEEETT-EEEEEEEEEEE-S--S-EEEEEEEEEEESSGGG-EEEEEEEEEE--EEEEEEGGGS-----B--GGGSEEEEEEEEEEE--EEEEEEEEEEPPP-

Foldseek 3Di:
DDKDKDWPCNVPFDWDWDADPVGDIDIATEDEQQAKTKTKMKDADDDDPDWAWFAFKKKKKWWWKQFFPVSPDIGTPDIDIDTFDGIDTDDHMDMGIDMDGRHGDPDWFDDDDGMTTFIWMKMWTHHDPDIDIDTGTHGYDDADDDDPFWDKDKDWKDDPPAWIKIKIWTHLEEEQQGKTKIAIDGPHHNDDWPFKKKFKKKWKWFDDDVSTDIDIGGFDMGGVGIDMDGRVVTDDDWWAPCPVPGMTMWIWMWIQINHMIDIDTGTYGHHDD

B-factor: mean 33.42, std 21.43, range [9.0, 137.86]